Protein AF-A0A3D1HKN6-F1 (afdb_monomer_lite)

Foldseek 3Di:
DCPVVVVVVVVVVVVVVVVPPPDPQQQQKKKKAFAQPPPPDDPQAFLLCNCVRPVSLQMDMDRPSVVSVVLVVVVVPFAFDPAQGFRFGMKMFGDHPLDGDWIKTAHPAWIQTRLTTGGHDPVVVVVSNPDDRPDGDDDRDDPNPAKDWPKLVVVLVVLVVVLCVVPPDQFKKKKKKKFFAGQQFATPFIDIFIATPNDGDDPVSRVVSRVSRRPMTGIHHHSRGGRPDIWIWMWIDGNPDIDIDIDSDDD

pLDDT: mean 84.35, std 13.39, range [36.28, 97.06]

Radius of gyration: 23.71 Å; chains: 1; bounding box: 50×78×57 Å

Secondary structure (DSSP, 8-state):
--HHHHHHHHHHHHHHHHHTS-------EEEEEE--TT-TT-----SSSGGGS--S-SEEEE--HHHHHHHHHHHHTPPBPS-----EEEEEEEEETTEEEEEEEEESSEEEETTEEEE--HHHHHHHHTS---SPPP----------EEE-HHHHHHHHHHHHHHSTT---EEEEEEEEE-TTSBEEEEEEEEEETTEEPPHHHHHHHHHHHHHT-EEPP-TT--TT--EEEEEEEETTEEEEEE-SS--

Sequence (251 aa):
MMINKLILFLLFIFSCIRSFGIFNLKVDSIIVYSLKWDAIYCPPVSCADFFSYTNGENSCTIKDDKVIKDINSHLRNLERSRVKNISVKSKMYFYCADSVIYTACIGSDGILFNGIFYKRSDYLANLIANLDYTKKNVKYKRAHSYNTIERGEKMLFKKLKEIQNKIEGKKSILLKGSCHADNIGNTVKINFLAYVNNETISPKDIHKIEKIFIAYIKWNRNKERMITDLIPIYILMDKKVITINIYNHPT

Structure (mmCIF, N/CA/C/O backbone):
data_AF-A0A3D1HKN6-F1
#
_entry.id   AF-A0A3D1HKN6-F1
#
loop_
_atom_site.group_PDB
_atom_site.id
_atom_site.type_symbol
_atom_site.label_atom_id
_atom_site.label_alt_id
_atom_site.label_comp_id
_atom_site.label_asym_id
_atom_site.label_entity_id
_atom_site.label_seq_id
_atom_site.pdbx_PDB_ins_code
_atom_site.Cartn_x
_atom_site.Cartn_y
_atom_site.Cartn_z
_atom_site.occupancy
_atom_site.B_iso_or_equiv
_atom_site.auth_seq_id
_atom_site.auth_comp_id
_atom_site.auth_asym_id
_atom_site.auth_atom_id
_atom_site.pdbx_PDB_model_num
ATOM 1 N N . MET A 1 1 ? 6.871 -57.347 -15.600 1.00 57.66 1 MET A N 1
ATOM 2 C CA . MET A 1 1 ? 5.828 -56.357 -15.974 1.00 57.66 1 MET A CA 1
ATOM 3 C C . MET A 1 1 ? 5.767 -55.111 -15.056 1.00 57.66 1 MET A C 1
ATOM 5 O O . MET A 1 1 ? 4.770 -54.401 -15.088 1.00 57.66 1 MET A O 1
ATOM 9 N N . MET A 1 2 ? 6.809 -54.795 -14.263 1.00 56.91 2 MET A N 1
ATOM 10 C CA . MET A 1 2 ? 6.842 -53.602 -13.380 1.00 56.91 2 MET A CA 1
ATOM 11 C C . MET A 1 2 ? 7.577 -52.391 -13.983 1.00 56.91 2 MET A C 1
ATOM 13 O O . MET A 1 2 ? 7.272 -51.257 -13.627 1.00 56.91 2 MET A O 1
ATOM 17 N N . ILE A 1 3 ? 8.482 -52.613 -14.943 1.00 66.06 3 ILE A N 1
ATOM 18 C CA . ILE A 1 3 ? 9.308 -51.561 -15.564 1.00 66.06 3 ILE A CA 1
ATOM 19 C C . ILE A 1 3 ? 8.449 -50.521 -16.311 1.00 66.06 3 ILE A C 1
ATOM 21 O O . ILE A 1 3 ? 8.687 -49.323 -16.178 1.00 66.06 3 ILE A O 1
ATOM 25 N N . ASN A 1 4 ? 7.369 -50.943 -16.982 1.00 70.19 4 ASN A N 1
ATOM 26 C CA . ASN A 1 4 ? 6.481 -50.017 -17.700 1.00 70.19 4 ASN A CA 1
ATOM 27 C C . ASN A 1 4 ? 5.701 -49.066 -16.779 1.00 70.19 4 ASN A C 1
ATOM 29 O O . ASN A 1 4 ? 5.406 -47.947 -17.186 1.00 70.19 4 ASN A O 1
ATOM 33 N N . LYS A 1 5 ? 5.390 -49.464 -15.536 1.00 75.50 5 LYS A N 1
ATOM 34 C CA . LYS A 1 5 ? 4.668 -48.593 -14.590 1.00 75.50 5 LYS A CA 1
ATOM 35 C C . LYS A 1 5 ? 5.579 -47.520 -13.990 1.00 75.50 5 LYS A C 1
ATOM 37 O O . LYS A 1 5 ? 5.133 -46.394 -13.792 1.00 75.50 5 LYS A O 1
ATOM 42 N N . LEU A 1 6 ? 6.852 -47.847 -13.759 1.00 80.12 6 LEU A N 1
ATOM 43 C CA . LEU A 1 6 ? 7.844 -46.905 -13.233 1.00 80.12 6 LEU A CA 1
ATOM 44 C C . LEU A 1 6 ? 8.173 -45.802 -14.251 1.00 80.12 6 LEU A C 1
ATOM 46 O O . LEU A 1 6 ? 8.234 -44.629 -13.890 1.00 80.12 6 LEU A O 1
ATOM 50 N N . ILE A 1 7 ? 8.319 -46.168 -15.529 1.00 84.31 7 ILE A N 1
ATOM 51 C CA . ILE A 1 7 ? 8.574 -45.211 -16.616 1.00 84.31 7 ILE A CA 1
ATOM 52 C C . ILE A 1 7 ? 7.376 -44.271 -16.800 1.00 84.31 7 ILE A C 1
ATOM 54 O O . ILE A 1 7 ? 7.563 -43.060 -16.909 1.00 84.31 7 ILE A O 1
ATOM 58 N N . LEU A 1 8 ? 6.144 -44.796 -16.757 1.00 79.25 8 LEU A N 1
ATOM 59 C CA . LEU A 1 8 ? 4.936 -43.970 -16.851 1.00 79.25 8 LEU A CA 1
ATOM 60 C C . LEU A 1 8 ? 4.825 -42.978 -15.680 1.00 79.25 8 LEU A C 1
ATOM 62 O O . LEU A 1 8 ? 4.475 -41.819 -15.883 1.00 79.25 8 LEU A O 1
ATOM 66 N N . PHE A 1 9 ? 5.163 -43.417 -14.463 1.00 80.25 9 PHE A N 1
ATOM 67 C CA . PHE A 1 9 ? 5.141 -42.579 -13.263 1.00 80.25 9 PHE A CA 1
ATOM 68 C C . PHE A 1 9 ? 6.208 -41.473 -13.308 1.00 80.25 9 PHE A C 1
ATOM 70 O O . PHE A 1 9 ? 5.916 -40.320 -12.993 1.00 80.25 9 PHE A O 1
ATOM 77 N N . LEU A 1 10 ? 7.420 -41.787 -13.781 1.00 79.75 10 LEU A N 1
ATOM 78 C CA . LEU A 1 10 ? 8.484 -40.800 -13.992 1.00 79.75 10 LEU A CA 1
ATOM 79 C C . LEU A 1 10 ? 8.109 -39.767 -15.063 1.00 79.75 10 LEU A C 1
ATOM 81 O O . LEU A 1 10 ? 8.325 -38.575 -14.854 1.00 79.75 10 LEU A O 1
ATOM 85 N N . LEU A 1 11 ? 7.493 -40.188 -16.172 1.00 79.00 11 LEU A N 1
ATOM 86 C CA . LEU A 1 11 ? 6.998 -39.268 -17.202 1.00 79.00 11 LEU A CA 1
ATOM 87 C C . LEU A 1 11 ? 5.889 -38.351 -16.667 1.00 79.00 11 LEU A C 1
ATOM 89 O O . LEU A 1 11 ? 5.878 -37.159 -16.978 1.00 79.00 11 LEU A O 1
ATOM 93 N N . PHE A 1 12 ? 5.007 -38.870 -15.808 1.00 75.81 12 PHE A N 1
ATOM 94 C CA . PHE A 1 12 ? 3.963 -38.072 -15.166 1.00 75.81 12 PHE A CA 1
ATOM 95 C C . PHE A 1 12 ? 4.564 -37.023 -14.217 1.00 75.81 12 PHE A C 1
ATOM 97 O O . PHE A 1 12 ? 4.210 -35.847 -14.296 1.00 75.81 12 PHE A O 1
ATOM 104 N N . ILE A 1 13 ? 5.561 -37.396 -13.406 1.00 74.50 13 ILE A N 1
ATOM 105 C CA . ILE A 1 13 ? 6.293 -36.457 -12.540 1.00 74.50 13 ILE A CA 1
ATOM 106 C C . ILE A 1 13 ? 7.012 -35.383 -13.370 1.00 74.50 13 ILE A C 1
ATOM 108 O O . ILE A 1 13 ? 6.889 -34.200 -13.062 1.00 74.50 13 ILE A O 1
ATOM 112 N N . PHE A 1 14 ? 7.697 -35.749 -14.459 1.00 65.62 14 PHE A N 1
ATOM 113 C CA . PHE A 1 14 ? 8.363 -34.774 -15.332 1.00 65.62 14 PHE A CA 1
ATOM 114 C C . PHE A 1 14 ? 7.378 -33.838 -16.053 1.00 65.62 14 PHE A C 1
ATOM 116 O O . PHE A 1 14 ? 7.691 -32.659 -16.237 1.00 65.62 14 PHE A O 1
ATOM 123 N N . SER A 1 15 ? 6.178 -34.312 -16.408 1.00 62.53 15 SER A N 1
ATOM 124 C CA . SER A 1 15 ? 5.120 -33.441 -16.941 1.00 62.53 15 SER A CA 1
ATOM 125 C C . SER A 1 15 ? 4.588 -32.463 -15.888 1.00 62.53 15 SER A C 1
ATOM 127 O O . SER A 1 15 ? 4.434 -31.282 -16.188 1.00 62.53 15 SER A O 1
ATOM 129 N N . CYS A 1 16 ? 4.425 -32.898 -14.633 1.00 58.91 16 CYS A N 1
ATOM 130 C CA . CYS A 1 16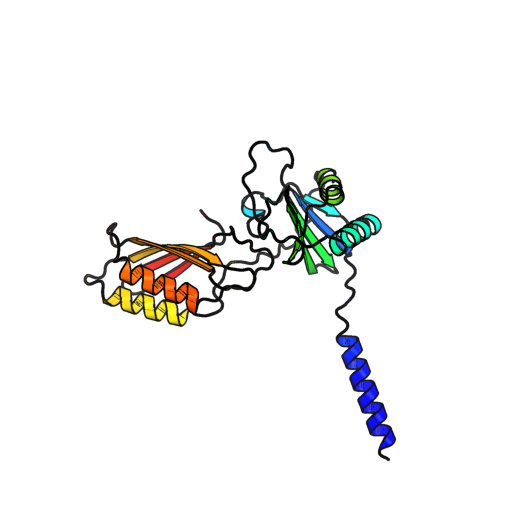 ? 4.007 -32.030 -13.531 1.00 58.91 16 CYS A CA 1
ATOM 131 C C . CYS A 1 16 ? 5.084 -31.000 -13.150 1.00 58.91 16 CYS A C 1
ATOM 133 O O . CYS A 1 16 ? 4.752 -29.865 -12.813 1.00 58.91 16 CYS A O 1
ATOM 135 N N . ILE A 1 17 ? 6.371 -31.355 -13.248 1.00 56.03 17 ILE A N 1
ATOM 136 C CA . ILE A 1 17 ? 7.484 -30.428 -12.983 1.00 56.03 17 ILE A CA 1
ATOM 137 C C . ILE A 1 17 ? 7.575 -29.353 -14.078 1.00 56.03 17 ILE A C 1
ATOM 139 O O . ILE A 1 17 ? 7.839 -28.193 -13.761 1.00 56.03 17 ILE A O 1
ATOM 143 N N . ARG A 1 18 ? 7.285 -29.678 -15.350 1.00 48.50 18 ARG A N 1
ATOM 144 C CA . ARG A 1 18 ? 7.195 -28.661 -16.418 1.00 48.50 18 ARG A CA 1
ATOM 145 C C . ARG A 1 18 ? 6.041 -27.678 -16.212 1.00 48.50 18 ARG A C 1
ATOM 147 O O . ARG A 1 18 ? 6.192 -26.513 -16.565 1.00 48.50 18 ARG A O 1
ATOM 154 N N . SER A 1 19 ? 4.950 -28.104 -15.581 1.00 47.69 19 SER A N 1
ATOM 155 C CA . SER A 1 19 ? 3.823 -27.229 -15.221 1.00 47.69 19 SER A CA 1
ATOM 156 C C . SER A 1 19 ?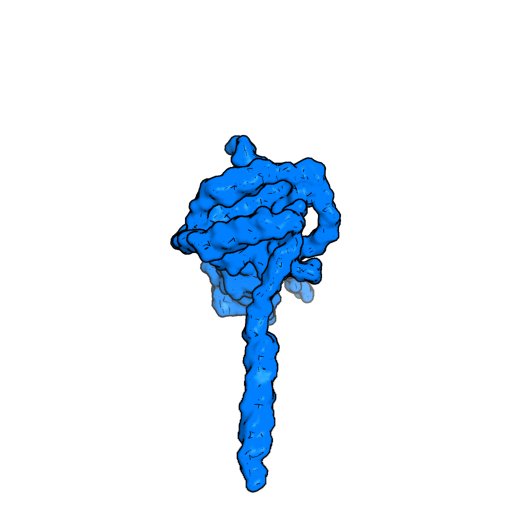 4.121 -26.296 -14.038 1.00 47.69 19 SER A C 1
ATOM 158 O O . SER A 1 19 ? 3.431 -25.295 -13.863 1.00 47.69 19 SER A O 1
ATOM 160 N N . PHE A 1 20 ? 5.150 -26.600 -13.237 1.00 42.72 20 PHE A N 1
ATOM 161 C CA . PHE A 1 20 ? 5.597 -25.795 -12.091 1.00 42.72 20 PHE A CA 1
ATOM 162 C C . PHE A 1 20 ? 6.848 -24.957 -12.369 1.00 42.72 20 PHE A C 1
ATOM 164 O O . PHE A 1 20 ? 7.387 -24.319 -11.460 1.00 42.72 20 PHE A O 1
ATOM 171 N N . GLY A 1 21 ? 7.290 -24.887 -13.627 1.00 42.94 21 GLY A N 1
ATOM 172 C CA . GLY A 1 21 ? 8.133 -23.785 -14.056 1.00 42.94 21 GLY A CA 1
ATOM 173 C C . GLY A 1 21 ? 7.311 -22.512 -13.926 1.00 42.94 21 GLY A C 1
ATOM 174 O O . GLY A 1 21 ? 6.471 -22.249 -14.780 1.00 42.94 21 GLY A O 1
ATOM 175 N N . ILE A 1 22 ? 7.519 -21.754 -12.843 1.00 42.44 22 ILE A N 1
ATOM 176 C CA . ILE A 1 22 ? 7.094 -20.356 -12.733 1.00 42.44 22 ILE A CA 1
ATOM 177 C C . ILE A 1 22 ? 7.469 -19.728 -14.064 1.00 42.44 22 ILE A C 1
ATOM 179 O O . ILE A 1 22 ? 8.652 -19.589 -14.376 1.00 42.44 22 ILE A O 1
ATOM 183 N N . PHE A 1 23 ? 6.446 -19.493 -14.880 1.00 42.72 23 PHE A N 1
ATOM 184 C CA . PHE A 1 23 ? 6.587 -19.042 -16.243 1.00 42.72 23 PHE A CA 1
ATOM 185 C C . PHE A 1 23 ? 7.615 -17.907 -16.263 1.00 42.72 23 PHE A C 1
ATOM 187 O O . PHE A 1 23 ? 7.494 -16.936 -15.508 1.00 42.72 23 PHE A O 1
ATOM 194 N N . ASN A 1 24 ? 8.610 -18.008 -17.146 1.00 55.09 24 ASN A N 1
ATOM 195 C CA . ASN A 1 24 ? 9.310 -16.839 -17.667 1.00 55.09 24 ASN A CA 1
ATOM 196 C C . ASN A 1 24 ? 8.272 -16.006 -18.435 1.00 55.09 24 ASN A C 1
ATOM 198 O O . ASN A 1 24 ? 8.275 -15.984 -19.664 1.00 55.09 24 ASN A O 1
ATOM 202 N N . LEU A 1 25 ? 7.313 -15.405 -17.723 1.00 70.12 25 LEU A N 1
ATOM 203 C CA . LEU A 1 25 ? 6.296 -14.564 -18.322 1.00 70.12 25 LEU A CA 1
ATOM 204 C C . LEU A 1 25 ? 7.040 -13.371 -18.910 1.00 70.12 25 LEU A C 1
ATOM 206 O O . LEU A 1 25 ? 7.599 -12.542 -18.185 1.00 70.12 25 LEU A O 1
ATOM 210 N N . LYS A 1 26 ? 7.120 -13.346 -20.240 1.00 87.00 26 LYS A N 1
ATOM 211 C CA . LYS A 1 26 ? 7.735 -12.253 -20.978 1.00 87.00 26 LYS A CA 1
ATOM 212 C C . LYS A 1 26 ? 6.837 -11.037 -20.789 1.00 87.00 26 LYS A C 1
ATOM 214 O O . LYS A 1 26 ? 5.697 -11.042 -21.243 1.00 87.00 26 LYS A O 1
ATOM 219 N N . VAL A 1 27 ? 7.359 -10.019 -20.109 1.00 92.00 27 VAL A N 1
ATOM 220 C CA . VAL A 1 27 ? 6.697 -8.716 -20.021 1.00 92.00 27 VAL A CA 1
ATOM 221 C C . VAL A 1 27 ? 6.533 -8.183 -21.442 1.00 92.00 27 VAL A C 1
ATOM 223 O O . VAL A 1 27 ? 7.524 -8.082 -22.165 1.00 92.00 27 VAL A O 1
ATOM 226 N N . ASP A 1 28 ? 5.300 -7.883 -21.834 1.00 93.06 28 ASP A N 1
ATOM 227 C CA . ASP A 1 28 ? 4.968 -7.340 -23.158 1.00 93.06 28 ASP A CA 1
ATOM 228 C C . ASP A 1 28 ? 4.777 -5.821 -23.135 1.00 93.06 28 ASP A C 1
ATOM 230 O O . ASP A 1 28 ? 4.898 -5.149 -24.158 1.00 93.06 28 ASP A O 1
ATOM 234 N N . SER A 1 29 ? 4.493 -5.269 -21.958 1.00 93.19 29 SER A N 1
ATOM 235 C CA . SER A 1 29 ? 4.253 -3.851 -21.785 1.00 93.19 29 SER A CA 1
ATOM 236 C C . SER A 1 29 ? 4.485 -3.406 -20.348 1.00 93.19 29 SER A C 1
ATOM 238 O O . SER A 1 29 ? 4.318 -4.159 -19.384 1.00 93.19 29 SER A O 1
ATOM 240 N N . ILE A 1 30 ? 4.893 -2.149 -20.205 1.00 93.75 30 ILE A N 1
ATOM 241 C CA . ILE A 1 30 ? 5.036 -1.484 -18.912 1.00 93.75 30 ILE A CA 1
ATOM 242 C C . ILE A 1 30 ? 4.200 -0.217 -18.942 1.00 93.75 30 ILE A C 1
ATOM 244 O O . ILE A 1 30 ? 4.367 0.621 -19.826 1.00 93.75 30 ILE A O 1
ATOM 248 N N . ILE A 1 31 ? 3.337 -0.051 -17.949 1.00 92.25 31 ILE A N 1
ATOM 249 C CA . ILE A 1 31 ? 2.622 1.204 -17.733 1.00 92.25 31 ILE A CA 1
ATOM 250 C C . ILE A 1 31 ? 3.329 1.965 -16.635 1.00 92.25 31 ILE A C 1
ATOM 252 O O . ILE A 1 31 ? 3.483 1.442 -15.531 1.00 92.25 31 ILE A O 1
ATOM 256 N N . VAL A 1 32 ? 3.715 3.199 -16.928 1.00 92.75 32 VAL A N 1
ATOM 257 C CA . VAL A 1 32 ? 4.362 4.091 -15.970 1.00 92.75 32 VAL A CA 1
ATOM 258 C C . VAL A 1 32 ? 3.415 5.235 -15.655 1.00 92.75 32 VAL A C 1
ATOM 260 O O . VAL A 1 32 ? 2.908 5.893 -16.558 1.00 92.75 32 VAL A O 1
ATOM 263 N N . TYR A 1 33 ? 3.192 5.475 -14.370 1.00 91.06 33 TYR A N 1
ATOM 264 C CA . TYR A 1 33 ? 2.543 6.667 -13.843 1.00 91.06 33 TYR A CA 1
ATOM 265 C C . TYR A 1 33 ? 3.587 7.498 -13.115 1.00 91.06 33 TYR A C 1
ATOM 267 O O . TYR A 1 33 ? 4.389 6.940 -12.367 1.00 91.06 33 TYR A O 1
ATOM 275 N N . SER A 1 34 ? 3.573 8.814 -13.301 1.00 89.81 34 SER A N 1
ATOM 276 C CA . SER A 1 34 ? 4.603 9.682 -12.739 1.00 89.81 34 SER A CA 1
ATOM 277 C C . SER A 1 34 ? 4.020 10.926 -12.079 1.00 89.81 34 SER A C 1
ATOM 279 O O . SER A 1 34 ? 3.097 11.562 -12.583 1.00 89.81 34 SER A O 1
ATOM 281 N N . LEU A 1 35 ? 4.577 11.281 -10.931 1.00 88.25 35 LEU A N 1
ATOM 282 C CA . LEU A 1 35 ? 4.485 12.605 -10.342 1.00 88.25 35 LEU A CA 1
ATOM 283 C C . LEU A 1 35 ? 5.582 13.481 -10.953 1.00 88.25 35 LEU A C 1
ATOM 285 O O . LEU A 1 35 ? 6.582 12.989 -11.477 1.00 88.25 35 LEU A O 1
ATOM 289 N N . LYS A 1 36 ? 5.407 14.798 -10.878 1.00 81.19 36 LYS A N 1
ATOM 290 C CA . LYS A 1 36 ? 6.460 15.736 -11.272 1.00 81.19 36 LYS A CA 1
ATOM 291 C C . LYS A 1 36 ? 7.676 15.548 -10.358 1.00 81.19 36 LYS A C 1
ATOM 293 O O . LYS A 1 36 ? 7.560 15.670 -9.137 1.00 81.19 36 LYS A O 1
ATOM 298 N N . TRP A 1 37 ? 8.821 15.212 -10.948 1.00 77.88 37 TRP A N 1
ATOM 299 C CA . TRP A 1 37 ? 10.074 14.961 -10.227 1.00 77.88 37 TRP A CA 1
ATOM 300 C C . TRP A 1 37 ? 10.702 16.249 -9.675 1.00 77.88 37 TRP A C 1
ATOM 302 O O . TRP A 1 37 ? 11.386 16.210 -8.658 1.00 77.88 37 TRP A O 1
ATOM 312 N N . ASP A 1 38 ? 10.413 17.378 -10.317 1.00 70.25 38 ASP A N 1
ATOM 313 C CA . ASP A 1 38 ? 10.907 18.733 -10.057 1.00 70.25 38 ASP A CA 1
ATOM 314 C C . ASP A 1 38 ? 9.997 19.566 -9.134 1.00 70.25 38 ASP A C 1
ATOM 316 O O . ASP A 1 38 ? 10.269 20.735 -8.864 1.00 70.25 38 ASP A O 1
ATOM 320 N N . ALA A 1 39 ? 8.906 18.989 -8.622 1.00 66.25 39 ALA A N 1
ATOM 321 C CA . ALA A 1 39 ? 7.990 19.712 -7.750 1.00 66.25 39 ALA A CA 1
ATOM 322 C C . ALA A 1 39 ? 8.639 20.002 -6.382 1.00 66.25 39 ALA A C 1
ATOM 324 O O . ALA A 1 39 ? 8.781 19.104 -5.550 1.00 66.25 39 ALA A O 1
ATOM 325 N N . ILE A 1 40 ? 8.965 21.280 -6.148 1.00 60.00 40 ILE A N 1
ATOM 326 C CA . ILE A 1 40 ? 9.598 21.828 -4.929 1.00 60.00 40 ILE A CA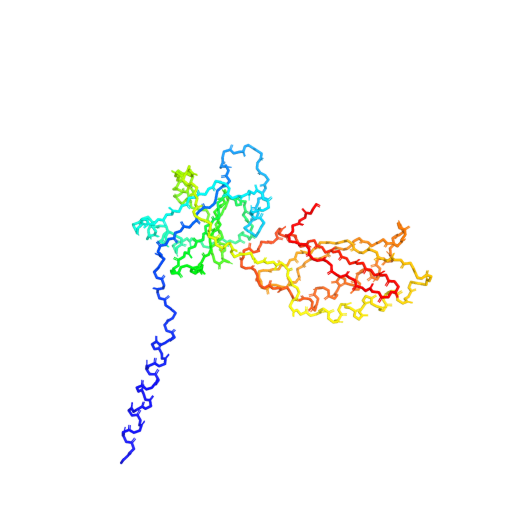 1
ATOM 327 C C . ILE A 1 40 ? 8.851 21.411 -3.644 1.00 60.00 40 ILE A C 1
ATOM 329 O O . ILE A 1 40 ? 9.471 21.207 -2.605 1.00 60.00 40 ILE A O 1
ATOM 333 N N . TYR A 1 41 ? 7.532 21.208 -3.725 1.00 61.41 41 TYR A N 1
ATOM 334 C CA . TYR A 1 41 ? 6.681 20.794 -2.606 1.00 61.41 41 TYR A CA 1
ATOM 335 C C . TYR A 1 41 ? 5.870 19.550 -2.961 1.00 61.41 41 TYR A C 1
ATOM 337 O O . TYR A 1 41 ? 4.660 19.608 -3.169 1.00 61.41 41 TYR A O 1
ATOM 345 N N . CYS A 1 42 ? 6.539 18.406 -3.057 1.00 65.88 42 CYS A N 1
ATOM 346 C CA . CYS A 1 42 ? 5.853 17.129 -3.189 1.00 65.88 42 CYS A CA 1
ATOM 347 C C . CYS A 1 42 ? 5.964 16.374 -1.855 1.00 65.88 42 CYS A C 1
ATOM 349 O O . CYS A 1 42 ? 7.085 16.013 -1.480 1.00 65.88 42 CYS A O 1
ATOM 351 N N . PRO A 1 43 ? 4.849 16.158 -1.124 1.00 74.06 43 PRO A N 1
ATOM 352 C CA . PRO A 1 43 ? 4.885 15.384 0.112 1.00 74.06 43 PRO A CA 1
ATOM 353 C C . PRO A 1 43 ? 5.432 13.975 -0.169 1.00 74.06 43 PRO A C 1
ATOM 355 O O . PRO A 1 43 ? 5.345 13.501 -1.304 1.00 74.06 43 PRO A O 1
ATOM 358 N N . PRO A 1 44 ? 6.015 13.290 0.828 1.00 83.06 44 PRO A N 1
ATOM 359 C CA . PRO A 1 44 ? 6.423 11.905 0.652 1.00 83.06 44 PRO A CA 1
ATOM 360 C C . PRO A 1 44 ? 5.190 11.049 0.348 1.00 83.06 44 PRO A C 1
ATOM 362 O O . PRO A 1 44 ? 4.275 10.955 1.162 1.00 83.06 44 PRO A O 1
ATOM 365 N N . VAL A 1 45 ? 5.171 10.447 -0.840 1.00 88.81 45 VAL A N 1
ATOM 366 C CA . VAL A 1 45 ? 4.092 9.572 -1.308 1.00 88.81 45 VAL A CA 1
ATOM 367 C C . VAL A 1 45 ? 4.572 8.128 -1.230 1.00 88.81 45 VAL A C 1
ATOM 369 O O . VAL A 1 45 ? 5.669 7.819 -1.691 1.00 88.81 45 VAL A O 1
ATOM 372 N N . SER A 1 46 ? 3.769 7.232 -0.663 1.00 91.12 46 SER A N 1
ATOM 373 C CA . SER A 1 46 ? 4.089 5.805 -0.644 1.00 91.12 46 SER A CA 1
ATOM 374 C C . SER A 1 46 ? 3.640 5.100 -1.923 1.00 91.12 46 SER A C 1
ATOM 376 O O . SER A 1 46 ? 2.897 5.635 -2.746 1.00 91.12 46 SER A O 1
ATOM 378 N N . CYS A 1 47 ? 4.078 3.855 -2.110 1.00 91.69 47 CYS A N 1
ATOM 379 C CA . CYS A 1 47 ? 3.679 3.078 -3.283 1.00 91.69 47 CYS A CA 1
ATOM 380 C C . CYS A 1 47 ? 2.199 2.673 -3.224 1.00 91.69 47 CYS A C 1
ATOM 382 O O . CYS A 1 47 ? 1.523 2.689 -4.258 1.00 91.69 47 CYS A O 1
ATOM 384 N N . ALA A 1 48 ? 1.686 2.345 -2.033 1.00 89.94 48 ALA A N 1
ATOM 385 C CA . ALA A 1 48 ? 0.286 1.985 -1.832 1.00 89.94 48 ALA A CA 1
ATOM 386 C C . ALA A 1 48 ? -0.650 3.184 -2.061 1.00 89.94 48 ALA A C 1
ATOM 388 O O . ALA A 1 48 ? -1.642 3.043 -2.775 1.00 89.94 48 ALA A O 1
ATOM 389 N N . ASP A 1 49 ? -0.286 4.366 -1.554 1.00 87.25 49 ASP A N 1
ATOM 390 C CA . ASP A 1 49 ? -1.105 5.583 -1.648 1.00 87.25 49 ASP A CA 1
ATOM 391 C C . ASP A 1 49 ? -0.819 6.433 -2.891 1.00 87.25 49 ASP A C 1
ATOM 393 O O . ASP A 1 49 ? -1.369 7.520 -3.040 1.00 87.25 49 ASP A O 1
ATOM 397 N N . PHE A 1 50 ? 0.008 5.952 -3.823 1.00 88.50 50 PHE A N 1
ATOM 398 C CA . PHE A 1 50 ? 0.445 6.722 -4.989 1.00 88.50 50 PHE A CA 1
ATOM 399 C C . PHE A 1 50 ? -0.702 7.420 -5.740 1.00 88.50 50 PHE A C 1
ATOM 401 O O . PHE A 1 50 ? -0.603 8.595 -6.086 1.00 88.50 50 PHE A O 1
ATOM 408 N N . PHE A 1 51 ? -1.818 6.721 -5.959 1.00 85.56 51 PHE A N 1
ATOM 409 C CA . PHE A 1 51 ? -2.960 7.259 -6.707 1.00 85.56 51 PHE A CA 1
ATOM 410 C C . PHE A 1 51 ? -3.869 8.197 -5.913 1.00 85.56 51 PHE A C 1
ATOM 412 O O . PHE A 1 51 ? -4.714 8.852 -6.514 1.00 85.56 51 PHE A O 1
ATOM 419 N N . SER A 1 52 ? -3.675 8.328 -4.605 1.00 82.19 52 SER A N 1
ATOM 420 C CA . SER A 1 52 ? -4.320 9.379 -3.813 1.00 82.19 52 SER A CA 1
ATOM 421 C C . SER A 1 52 ? -3.790 10.765 -4.185 1.00 82.19 52 SER A C 1
ATOM 423 O O . SER A 1 52 ? -4.475 11.762 -3.991 1.00 82.19 52 SER A O 1
ATOM 425 N N . TYR A 1 53 ? -2.570 10.824 -4.734 1.00 79.25 53 TYR A N 1
ATOM 426 C CA . TYR A 1 53 ? -1.855 12.059 -5.069 1.00 79.25 53 TYR A CA 1
ATOM 427 C C . TYR A 1 53 ? -1.800 12.348 -6.572 1.00 79.25 53 TYR A C 1
ATOM 429 O O . TYR A 1 53 ? -1.287 13.385 -6.990 1.00 79.25 53 TYR A O 1
ATOM 437 N N . THR A 1 54 ? -2.307 11.442 -7.407 1.00 76.00 54 THR A N 1
ATOM 438 C CA . THR A 1 54 ? -2.402 11.658 -8.850 1.00 76.00 54 THR A CA 1
ATOM 439 C C . THR A 1 54 ? -3.632 10.979 -9.422 1.00 76.00 54 THR A C 1
ATOM 441 O O . THR A 1 54 ? -3.860 9.787 -9.226 1.00 76.00 54 THR A O 1
ATOM 444 N N . ASN A 1 55 ? -4.370 11.711 -10.255 1.00 69.19 55 ASN A N 1
ATOM 445 C CA . ASN A 1 55 ? -5.483 11.158 -11.028 1.00 69.19 55 ASN A CA 1
ATOM 446 C C . ASN A 1 55 ? -5.010 10.135 -12.091 1.00 69.19 55 ASN A C 1
ATOM 448 O O . ASN A 1 55 ? -5.818 9.463 -12.742 1.00 69.19 55 ASN A O 1
ATOM 452 N N . GLY A 1 56 ? -3.691 9.956 -12.241 1.00 69.00 56 GLY A N 1
ATOM 453 C CA . GLY A 1 56 ? -3.067 9.078 -13.229 1.00 69.00 56 GLY A CA 1
ATOM 454 C C . GLY A 1 56 ? -2.972 9.716 -14.614 1.00 69.00 56 GLY A C 1
ATOM 455 O O . GLY A 1 56 ? -2.863 8.998 -15.603 1.00 69.00 56 GLY A O 1
ATOM 456 N N . GLU A 1 57 ? -3.042 11.046 -14.685 1.00 70.81 57 GLU A N 1
ATOM 457 C CA . GLU A 1 57 ? -3.010 11.812 -15.936 1.00 70.81 57 GLU A CA 1
ATOM 458 C C . GLU A 1 57 ? -1.626 11.792 -16.590 1.00 70.81 57 GLU A C 1
ATOM 460 O O . GLU A 1 57 ? -1.524 11.625 -17.802 1.00 70.81 57 GLU A O 1
ATOM 465 N N . ASN A 1 58 ? -0.568 11.859 -15.781 1.00 84.81 58 ASN A N 1
ATOM 466 C CA . ASN A 1 58 ? 0.813 11.725 -16.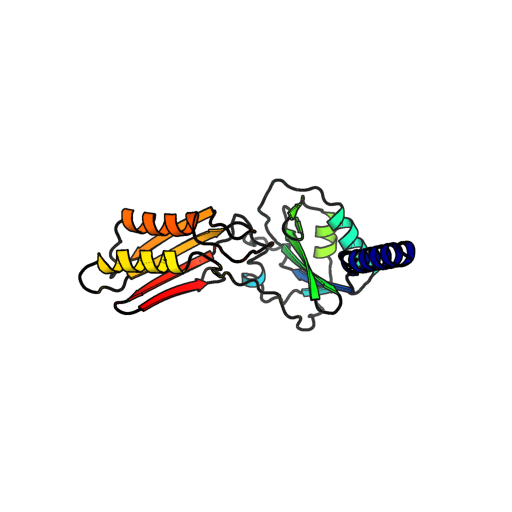235 1.00 84.81 58 ASN A CA 1
ATOM 467 C C . ASN A 1 58 ? 1.176 10.245 -16.305 1.00 84.81 58 ASN A C 1
ATOM 469 O O . ASN A 1 58 ? 1.642 9.649 -15.327 1.00 84.81 58 ASN A O 1
ATOM 473 N N . SER A 1 59 ? 0.900 9.630 -17.449 1.00 88.38 59 SER A N 1
ATOM 474 C CA . SER A 1 59 ? 1.187 8.219 -17.653 1.00 88.38 59 SER A CA 1
ATOM 475 C C . SER A 1 59 ? 1.598 7.923 -19.087 1.00 88.38 59 SER A C 1
ATOM 477 O O . SER A 1 59 ? 1.181 8.621 -20.003 1.00 88.38 59 SER A O 1
ATOM 479 N N . CYS A 1 60 ? 2.419 6.894 -19.272 1.00 90.81 60 CYS A N 1
ATOM 480 C CA . CYS A 1 60 ? 2.822 6.399 -20.585 1.00 90.81 60 CYS A CA 1
ATOM 481 C C . CYS A 1 60 ? 2.832 4.865 -20.599 1.00 90.81 60 CYS A C 1
ATOM 483 O O . CYS A 1 60 ? 2.824 4.222 -19.542 1.00 90.81 60 CYS A O 1
ATOM 485 N N . THR A 1 61 ? 2.802 4.279 -21.796 1.00 92.06 61 THR A N 1
ATOM 486 C CA . THR A 1 61 ? 2.925 2.832 -22.006 1.00 92.06 61 THR A CA 1
ATOM 487 C C . THR A 1 61 ? 4.173 2.573 -22.830 1.00 92.06 61 THR A C 1
ATOM 489 O O . THR A 1 61 ? 4.312 3.079 -23.942 1.00 92.06 61 THR A O 1
ATOM 492 N N . ILE A 1 62 ? 5.055 1.738 -22.301 1.00 92.56 62 ILE A N 1
ATOM 493 C CA . ILE A 1 62 ? 6.245 1.244 -22.981 1.00 92.56 62 ILE A CA 1
ATOM 494 C C . ILE A 1 62 ? 5.895 -0.121 -23.575 1.00 92.56 62 ILE A C 1
ATOM 496 O O . ILE A 1 62 ? 5.539 -1.036 -22.835 1.00 92.56 62 ILE A O 1
ATOM 500 N N . LYS A 1 63 ? 6.000 -0.250 -24.901 1.00 93.06 63 LYS A N 1
ATOM 501 C CA . LYS A 1 63 ? 5.870 -1.520 -25.649 1.00 93.06 63 LYS A CA 1
ATOM 502 C C . LYS A 1 63 ? 7.149 -1.906 -26.398 1.00 93.06 63 LYS A C 1
ATOM 504 O O . LYS A 1 63 ? 7.181 -2.914 -27.091 1.00 93.06 63 LYS A O 1
ATOM 509 N N . ASP A 1 64 ? 8.188 -1.078 -26.303 1.00 93.81 64 ASP A N 1
ATOM 510 C CA . ASP A 1 64 ? 9.479 -1.354 -26.924 1.00 93.81 64 ASP A CA 1
ATOM 511 C C . ASP A 1 64 ? 10.192 -2.477 -26.154 1.00 93.81 64 ASP A C 1
ATOM 513 O O . ASP A 1 64 ? 10.579 -2.311 -24.994 1.00 93.81 64 ASP A O 1
ATOM 517 N N . ASP A 1 65 ? 10.373 -3.620 -26.816 1.00 94.44 65 ASP A N 1
ATOM 518 C CA . ASP A 1 65 ? 10.999 -4.823 -26.259 1.00 94.44 65 ASP A CA 1
ATOM 519 C C . ASP A 1 65 ? 12.420 -4.570 -25.722 1.00 94.44 65 ASP A C 1
ATOM 521 O O . ASP A 1 65 ? 12.831 -5.205 -24.746 1.00 94.44 65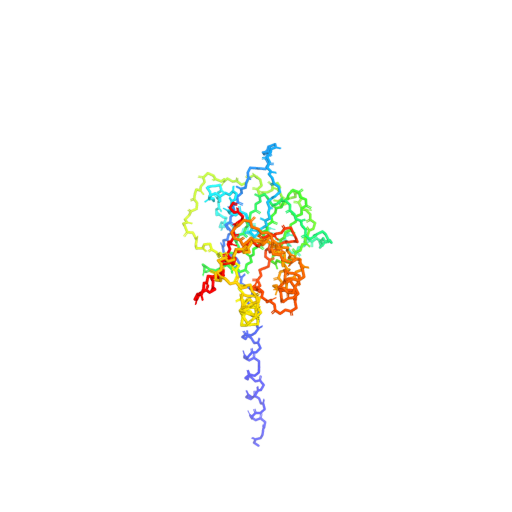 ASP A O 1
ATOM 525 N N . LYS A 1 66 ? 13.191 -3.666 -26.341 1.00 94.44 66 LYS A N 1
ATOM 526 C CA . LYS A 1 66 ? 14.552 -3.328 -25.904 1.00 94.44 66 LYS A CA 1
ATOM 527 C C . LYS A 1 66 ? 14.499 -2.528 -24.608 1.00 94.44 66 LYS A C 1
ATOM 529 O O . LYS A 1 66 ? 15.208 -2.878 -23.667 1.00 94.44 66 LYS A O 1
ATOM 534 N N . VAL A 1 67 ? 13.626 -1.522 -24.532 1.00 94.12 67 VAL A N 1
ATOM 535 C CA . VAL A 1 67 ? 13.430 -0.711 -23.316 1.00 94.12 67 VAL A CA 1
ATOM 536 C C . VAL A 1 67 ? 12.899 -1.572 -22.166 1.00 94.12 67 VAL A C 1
ATOM 538 O O . VAL A 1 67 ? 13.403 -1.495 -21.048 1.00 94.12 67 VAL A O 1
ATOM 541 N N . ILE A 1 68 ? 11.932 -2.456 -22.432 1.00 95.06 68 ILE A N 1
ATOM 542 C CA . ILE A 1 68 ? 11.379 -3.376 -21.427 1.00 95.06 68 ILE A CA 1
ATOM 543 C C . ILE A 1 68 ? 12.461 -4.313 -20.878 1.00 95.06 68 ILE A C 1
ATOM 545 O O . ILE A 1 68 ? 12.559 -4.504 -19.662 1.00 95.06 68 ILE A O 1
ATOM 549 N N . LYS A 1 69 ? 13.274 -4.917 -21.754 1.00 93.62 69 LYS A N 1
ATOM 550 C CA . LYS A 1 69 ? 14.388 -5.785 -21.344 1.00 93.62 69 LYS A CA 1
ATOM 551 C C . LYS A 1 69 ? 15.418 -5.024 -20.516 1.00 93.62 69 LYS A C 1
ATOM 553 O O . LYS A 1 69 ? 15.867 -5.553 -19.501 1.00 93.62 69 LYS A O 1
ATOM 558 N N . ASP A 1 70 ? 15.757 -3.806 -20.920 1.00 94.12 70 ASP A N 1
ATOM 559 C CA . ASP A 1 70 ? 16.730 -2.978 -20.217 1.00 94.12 70 ASP A CA 1
ATOM 560 C C . ASP A 1 70 ? 16.264 -2.601 -18.800 1.00 94.12 70 ASP A C 1
ATOM 562 O O . ASP A 1 70 ? 16.978 -2.853 -17.826 1.00 94.12 70 ASP A O 1
ATOM 566 N N . ILE A 1 71 ? 15.022 -2.120 -18.658 1.00 95.38 71 ILE A N 1
ATOM 567 C CA . ILE A 1 71 ? 14.405 -1.827 -17.354 1.00 95.38 71 ILE A CA 1
ATOM 568 C C . ILE A 1 71 ? 14.389 -3.079 -16.468 1.00 95.38 71 ILE A C 1
ATOM 570 O O . ILE A 1 71 ? 14.797 -3.031 -15.307 1.00 95.38 71 ILE A O 1
ATOM 574 N N . ASN A 1 72 ? 13.934 -4.215 -17.005 1.00 92.94 72 ASN A N 1
ATOM 575 C CA . ASN A 1 72 ? 13.864 -5.470 -16.256 1.00 92.94 72 ASN A CA 1
ATOM 576 C C . ASN A 1 72 ? 15.243 -5.958 -15.797 1.00 92.94 72 ASN A C 1
ATOM 578 O O . ASN A 1 72 ? 15.370 -6.449 -14.675 1.00 92.94 72 ASN A O 1
ATOM 582 N N . SER A 1 73 ? 16.262 -5.840 -16.652 1.00 92.19 73 SER A N 1
ATOM 583 C CA . SER A 1 73 ? 17.641 -6.202 -16.318 1.00 92.19 73 SER A CA 1
ATOM 584 C C . SER A 1 73 ? 18.151 -5.356 -15.153 1.00 92.19 73 SER A C 1
ATOM 586 O O . SER A 1 73 ? 18.591 -5.896 -14.137 1.00 92.19 73 SER A O 1
ATOM 588 N N . HIS A 1 74 ? 17.995 -4.033 -15.242 1.00 94.88 74 HIS A N 1
ATOM 589 C CA . HIS A 1 74 ? 18.421 -3.117 -14.189 1.00 94.88 74 HIS A CA 1
ATOM 590 C C . HIS A 1 74 ? 17.700 -3.381 -12.865 1.00 94.88 74 HIS A C 1
ATOM 592 O O . HIS A 1 74 ? 18.362 -3.497 -11.838 1.00 94.88 74 HIS A O 1
ATOM 598 N N . LEU A 1 75 ? 16.372 -3.561 -12.879 1.00 94.62 75 LEU A N 1
ATOM 599 C CA . LEU A 1 75 ? 15.590 -3.860 -11.671 1.00 94.62 75 LEU A CA 1
ATOM 600 C C . LEU A 1 75 ? 16.027 -5.158 -10.975 1.00 94.62 75 LEU A C 1
ATOM 602 O O . LEU A 1 75 ? 16.046 -5.221 -9.746 1.00 94.62 75 LEU A O 1
ATOM 606 N N . ARG A 1 76 ? 16.390 -6.195 -11.739 1.00 90.50 76 ARG A N 1
ATOM 607 C CA . ARG A 1 76 ? 16.830 -7.491 -11.189 1.00 90.50 76 ARG A CA 1
ATOM 608 C C . ARG A 1 76 ? 18.216 -7.438 -10.550 1.00 90.50 76 ARG A C 1
ATOM 610 O O . ARG A 1 76 ? 18.486 -8.245 -9.665 1.00 90.50 76 ARG A O 1
ATOM 617 N N . ASN A 1 77 ? 19.048 -6.489 -10.967 1.00 93.88 77 ASN A N 1
ATOM 618 C CA . ASN A 1 77 ? 20.426 -6.329 -10.503 1.00 93.88 77 ASN A CA 1
ATOM 619 C C . ASN A 1 77 ? 20.579 -5.260 -9.409 1.00 93.88 77 ASN A C 1
ATOM 621 O O . ASN A 1 77 ? 21.699 -4.935 -9.019 1.00 93.88 77 ASN A O 1
ATOM 625 N N . LEU A 1 78 ? 19.475 -4.700 -8.903 1.00 94.88 78 LEU A N 1
ATOM 626 C CA . LEU A 1 78 ? 19.529 -3.713 -7.830 1.00 94.88 78 LEU A CA 1
ATOM 627 C C . LEU A 1 78 ? 20.016 -4.326 -6.511 1.00 94.88 78 LEU A C 1
ATOM 629 O O . LEU A 1 78 ? 19.611 -5.419 -6.106 1.00 94.88 78 LEU A O 1
ATOM 633 N N . GLU A 1 79 ? 20.814 -3.558 -5.774 1.00 96.56 79 GLU A N 1
ATOM 634 C CA . GLU A 1 79 ? 21.209 -3.907 -4.414 1.00 96.56 79 GLU A CA 1
ATOM 635 C C . GLU A 1 79 ? 20.050 -3.661 -3.436 1.00 96.56 79 GLU A C 1
ATOM 637 O O . GLU A 1 79 ? 19.393 -2.615 -3.468 1.00 96.56 79 GLU A O 1
ATOM 642 N N . ARG A 1 80 ? 19.790 -4.618 -2.540 1.00 96.50 80 ARG A N 1
ATOM 643 C CA . ARG A 1 80 ? 18.734 -4.484 -1.527 1.00 96.50 80 ARG A CA 1
ATOM 644 C C . ARG A 1 80 ? 19.037 -3.342 -0.559 1.00 96.50 80 ARG A C 1
ATOM 646 O O . ARG A 1 80 ? 20.168 -3.166 -0.112 1.00 96.50 80 ARG A O 1
ATOM 653 N N . SER A 1 81 ? 17.996 -2.612 -0.175 1.00 94.44 81 SER A N 1
ATOM 654 C CA . SER A 1 81 ? 18.071 -1.575 0.853 1.00 94.44 81 SER A CA 1
ATOM 655 C C . SER A 1 81 ? 17.573 -2.103 2.196 1.00 94.44 81 SER A C 1
ATOM 657 O O . SER A 1 81 ? 16.687 -2.955 2.268 1.00 94.44 81 SER A O 1
ATOM 659 N N . ARG A 1 82 ? 18.135 -1.565 3.283 1.00 90.19 82 ARG A N 1
ATOM 660 C CA . ARG A 1 82 ? 17.609 -1.757 4.646 1.00 90.19 82 ARG A CA 1
ATOM 661 C C . ARG A 1 82 ? 16.490 -0.768 4.977 1.00 90.19 82 ARG A C 1
ATOM 663 O O . ARG A 1 82 ? 15.721 -1.012 5.904 1.00 90.19 82 ARG A O 1
ATOM 670 N N . VAL A 1 83 ? 16.398 0.334 4.233 1.00 87.00 83 VAL A N 1
ATOM 671 C CA . VAL A 1 83 ? 15.369 1.360 4.409 1.00 87.00 83 VAL A CA 1
ATOM 672 C C . VAL A 1 83 ? 14.056 0.833 3.829 1.00 87.00 83 VAL A C 1
ATOM 674 O O . VAL A 1 83 ? 14.000 0.451 2.664 1.00 87.00 83 VAL A O 1
ATOM 677 N N . LYS A 1 84 ? 13.007 0.783 4.658 1.00 86.12 84 LYS A N 1
ATOM 678 C CA . LYS A 1 84 ? 11.675 0.241 4.309 1.00 86.12 84 LYS A CA 1
ATOM 679 C C . LYS A 1 84 ? 10.640 1.328 4.001 1.00 86.12 84 LYS A C 1
ATOM 681 O O . LYS A 1 84 ? 9.443 1.136 4.210 1.00 86.12 84 LYS A O 1
ATOM 686 N N . ASN A 1 85 ? 11.119 2.488 3.580 1.00 90.06 85 ASN A N 1
ATOM 687 C CA . ASN A 1 85 ? 10.311 3.635 3.207 1.00 90.06 85 ASN A CA 1
ATOM 688 C C . ASN A 1 85 ? 10.991 4.334 2.032 1.00 90.06 85 ASN A C 1
ATOM 690 O O . ASN A 1 85 ? 12.219 4.403 2.013 1.00 90.06 85 ASN A O 1
ATOM 694 N N . ILE A 1 86 ? 10.204 4.809 1.074 1.00 92.38 86 ILE A N 1
ATOM 695 C CA . ILE A 1 86 ? 10.687 5.598 -0.061 1.00 92.38 86 ILE A CA 1
ATOM 696 C C . ILE A 1 86 ? 9.668 6.692 -0.376 1.00 92.38 86 ILE A C 1
ATOM 698 O O . ILE A 1 86 ? 8.465 6.496 -0.206 1.00 92.38 86 ILE A O 1
ATOM 702 N N . SER A 1 87 ? 10.145 7.825 -0.876 1.00 92.31 87 SER A N 1
ATOM 703 C CA . SER A 1 87 ? 9.306 8.899 -1.407 1.00 92.31 87 SER A CA 1
ATOM 704 C C . SER A 1 87 ? 9.080 8.671 -2.900 1.00 92.31 87 SER A C 1
ATOM 706 O O . SER A 1 87 ? 9.905 9.050 -3.735 1.00 92.31 87 SER A O 1
ATOM 708 N N . VAL A 1 88 ? 7.988 7.986 -3.238 1.00 93.38 88 VAL A N 1
ATOM 709 C CA . VAL A 1 88 ? 7.671 7.536 -4.598 1.00 93.38 88 VAL A CA 1
ATOM 710 C C . VAL A 1 88 ? 7.393 8.720 -5.518 1.00 93.38 88 VAL A C 1
ATOM 712 O O . VAL A 1 88 ? 6.600 9.605 -5.207 1.00 93.38 88 VAL A O 1
ATOM 715 N N . LYS A 1 89 ? 8.019 8.698 -6.696 1.00 93.25 89 LYS A N 1
ATOM 716 C CA . LYS A 1 89 ? 7.786 9.639 -7.796 1.00 93.25 89 LYS A CA 1
ATOM 717 C C . LYS A 1 89 ? 7.139 8.967 -8.991 1.00 93.25 89 LYS A C 1
ATOM 719 O O . LYS A 1 89 ? 6.298 9.579 -9.635 1.00 93.25 89 LYS A O 1
ATOM 724 N N . SER A 1 90 ? 7.442 7.699 -9.244 1.00 93.38 90 SER A N 1
ATOM 725 C CA . SER A 1 90 ? 6.821 6.957 -10.338 1.00 93.38 90 SER A CA 1
ATOM 726 C C . SER A 1 90 ? 6.404 5.560 -9.901 1.00 93.38 90 SER A C 1
ATOM 728 O O . SER A 1 90 ? 7.111 4.899 -9.141 1.00 93.38 90 SER A O 1
ATOM 730 N N . LYS A 1 91 ? 5.262 5.098 -10.410 1.00 94.00 91 LYS A N 1
ATOM 731 C CA . LYS A 1 91 ? 4.722 3.755 -10.190 1.00 94.00 91 LYS A CA 1
ATOM 732 C C . LYS A 1 91 ? 4.561 3.032 -11.519 1.00 94.00 91 LYS A C 1
ATOM 734 O O . LYS A 1 91 ? 3.985 3.569 -12.461 1.00 94.00 91 LYS A O 1
ATOM 739 N N . MET A 1 92 ? 5.063 1.809 -11.579 1.00 94.19 92 MET A N 1
ATOM 740 C CA . MET A 1 92 ? 5.165 0.996 -12.781 1.00 94.19 92 MET A CA 1
ATOM 741 C C . MET A 1 92 ? 4.430 -0.326 -12.598 1.00 94.19 92 MET A C 1
ATOM 743 O O . MET A 1 92 ? 4.591 -1.002 -11.580 1.00 94.19 92 MET A O 1
ATOM 747 N N . TYR A 1 93 ? 3.682 -0.716 -13.623 1.00 93.19 93 TYR A N 1
ATOM 748 C CA . TYR A 1 93 ? 3.004 -2.005 -13.713 1.00 93.19 93 TYR A CA 1
ATOM 749 C C . TYR A 1 93 ? 3.541 -2.768 -14.916 1.00 93.19 93 TYR A C 1
ATOM 751 O O . TYR A 1 93 ? 3.503 -2.259 -16.035 1.00 93.19 93 TYR A O 1
ATOM 759 N N . PHE A 1 94 ? 4.035 -3.978 -14.674 1.00 93.62 94 PHE A N 1
ATOM 760 C CA . PHE A 1 94 ? 4.597 -4.859 -15.692 1.00 93.62 94 PHE A CA 1
ATOM 761 C C . PHE A 1 94 ? 3.529 -5.867 -16.104 1.00 93.62 94 PHE A C 1
ATOM 763 O O . PHE A 1 94 ? 3.080 -6.648 -15.260 1.00 93.62 94 PHE A O 1
ATOM 770 N N . TYR A 1 95 ? 3.131 -5.845 -17.374 1.00 92.38 95 TYR A N 1
ATOM 771 C CA . TYR A 1 95 ? 2.060 -6.678 -17.913 1.00 92.38 95 TYR A CA 1
ATOM 772 C C . TYR A 1 95 ? 2.589 -7.816 -18.787 1.00 92.38 95 TYR A C 1
ATOM 774 O O . TYR A 1 95 ? 3.651 -7.717 -19.403 1.00 92.38 95 TYR A O 1
ATOM 782 N N . CYS A 1 96 ? 1.823 -8.901 -18.825 1.00 92.00 96 CYS A N 1
ATOM 783 C CA . CYS A 1 96 ? 1.879 -9.938 -19.849 1.00 92.00 96 CYS A CA 1
ATOM 784 C C . CYS A 1 96 ? 0.451 -10.406 -20.115 1.00 92.00 96 CYS A C 1
ATOM 786 O O . CYS A 1 96 ? -0.238 -10.784 -19.164 1.00 92.00 96 CYS A O 1
ATOM 788 N N . ALA A 1 97 ? 0.010 -10.356 -21.373 1.00 86.19 97 ALA A N 1
ATOM 789 C CA . ALA A 1 97 ? -1.337 -10.737 -21.793 1.00 86.19 97 ALA A CA 1
ATOM 790 C C . ALA A 1 97 ? -2.420 -10.150 -20.861 1.00 86.19 97 ALA A C 1
ATOM 792 O O . ALA A 1 97 ? -3.224 -10.872 -20.273 1.00 86.19 97 ALA A O 1
ATOM 793 N N . ASP A 1 98 ? -2.362 -8.830 -20.652 1.00 83.75 98 ASP A N 1
ATOM 794 C CA . ASP A 1 98 ? -3.286 -8.034 -19.823 1.00 83.75 98 ASP A CA 1
ATOM 795 C C . ASP A 1 98 ? -3.274 -8.308 -18.308 1.00 83.75 98 ASP A C 1
ATOM 797 O O . ASP A 1 98 ? -4.030 -7.691 -17.553 1.00 83.75 98 ASP A O 1
ATOM 801 N N . SER A 1 99 ? -2.370 -9.159 -17.823 1.00 87.25 99 SER A N 1
ATOM 802 C CA . SER A 1 99 ? -2.202 -9.435 -16.393 1.00 87.25 99 SER A CA 1
ATOM 803 C C . SER A 1 99 ? -0.982 -8.723 -15.815 1.00 87.25 99 SER A C 1
ATOM 805 O O . SER A 1 99 ? 0.116 -8.821 -16.361 1.00 87.25 99 SER A O 1
ATOM 807 N N . VAL A 1 100 ? -1.151 -8.045 -14.674 1.00 89.56 100 VAL A N 1
ATOM 808 C CA . VAL A 1 100 ? -0.029 -7.470 -13.911 1.00 89.56 100 VAL A CA 1
ATOM 809 C C . VAL A 1 100 ? 0.770 -8.599 -13.262 1.00 89.56 100 VAL A C 1
ATOM 811 O O . VAL A 1 100 ? 0.243 -9.328 -12.422 1.00 89.56 100 VAL A O 1
ATOM 814 N N . ILE A 1 101 ? 2.055 -8.708 -13.599 1.00 90.19 101 ILE A N 1
ATOM 815 C CA . ILE A 1 101 ? 2.959 -9.716 -13.028 1.00 90.19 101 ILE A CA 1
ATOM 816 C C . ILE A 1 101 ? 3.757 -9.137 -11.857 1.00 90.19 101 ILE A C 1
ATOM 818 O O . ILE A 1 101 ? 3.898 -9.770 -10.809 1.00 90.19 101 ILE A O 1
ATOM 822 N N . TYR A 1 102 ? 4.282 -7.922 -12.032 1.00 90.12 102 TYR A N 1
ATOM 823 C CA . TYR A 1 102 ? 5.101 -7.234 -11.037 1.00 90.12 102 TYR A CA 1
ATOM 824 C C . TYR A 1 102 ? 4.744 -5.754 -10.983 1.00 90.12 102 TYR A C 1
ATOM 826 O O . TYR A 1 102 ? 4.293 -5.166 -11.970 1.00 90.12 102 TYR A O 1
ATOM 834 N N . THR A 1 103 ? 5.012 -5.141 -9.836 1.00 93.06 103 THR A N 1
ATOM 835 C CA . THR A 1 103 ? 4.944 -3.693 -9.665 1.00 93.06 103 THR A CA 1
ATOM 836 C C . THR A 1 103 ? 6.287 -3.156 -9.194 1.00 93.06 103 THR A C 1
ATOM 838 O O . THR A 1 103 ? 7.033 -3.841 -8.482 1.00 93.06 103 THR A O 1
ATOM 841 N N . ALA A 1 104 ? 6.614 -1.942 -9.627 1.00 95.94 104 ALA A N 1
ATOM 842 C CA . ALA A 1 104 ? 7.776 -1.207 -9.152 1.00 95.94 104 ALA A CA 1
ATOM 843 C C . ALA A 1 104 ? 7.378 0.229 -8.813 1.00 95.94 104 ALA A C 1
ATOM 845 O O . ALA A 1 104 ? 6.631 0.860 -9.553 1.00 95.94 104 ALA A O 1
ATOM 846 N N . CYS A 1 105 ? 7.898 0.758 -7.718 1.00 95.19 105 CYS A N 1
ATOM 847 C CA . CYS A 1 105 ? 7.786 2.157 -7.347 1.00 95.19 105 CYS A CA 1
ATOM 848 C C . CYS A 1 105 ? 9.188 2.735 -7.225 1.00 95.19 105 CYS A C 1
ATOM 850 O O . CYS A 1 105 ? 10.024 2.199 -6.499 1.00 95.19 105 CYS A O 1
ATOM 852 N N . ILE A 1 106 ? 9.442 3.815 -7.952 1.00 95.44 106 ILE A N 1
ATOM 853 C CA . ILE A 1 106 ? 10.734 4.491 -8.004 1.00 95.44 106 ILE A CA 1
ATOM 854 C C . ILE A 1 106 ? 10.567 5.824 -7.292 1.00 95.44 106 ILE A C 1
ATOM 856 O O . ILE A 1 106 ? 9.680 6.611 -7.629 1.00 95.44 106 ILE A O 1
ATOM 860 N N . GLY A 1 107 ? 11.391 6.044 -6.276 1.00 93.00 107 GLY A N 1
ATOM 861 C CA . GLY A 1 107 ? 11.408 7.260 -5.482 1.00 93.00 107 GLY A CA 1
ATOM 862 C C . GLY A 1 107 ? 12.713 8.032 -5.596 1.00 93.00 107 GLY A C 1
ATOM 863 O O . GLY A 1 107 ? 13.668 7.603 -6.246 1.00 93.00 107 GLY A O 1
ATOM 864 N N . SER A 1 108 ? 12.761 9.179 -4.922 1.00 87.56 108 SER A N 1
ATOM 865 C CA . SER A 1 108 ? 13.960 10.024 -4.849 1.00 87.56 108 SER A CA 1
ATOM 866 C C . SER A 1 108 ? 15.091 9.415 -4.012 1.00 87.56 108 SER A C 1
ATOM 868 O O . SER A 1 108 ? 16.237 9.842 -4.122 1.00 87.56 108 SER A O 1
ATOM 870 N N . ASP A 1 109 ? 14.780 8.437 -3.169 1.00 90.69 109 ASP A N 1
ATOM 871 C CA . ASP A 1 109 ? 15.653 7.863 -2.141 1.00 90.69 109 ASP A CA 1
ATOM 872 C C . ASP A 1 109 ? 15.743 6.326 -2.199 1.00 90.69 109 ASP A C 1
ATOM 874 O O . ASP A 1 109 ? 16.580 5.725 -1.525 1.00 90.69 109 ASP A O 1
ATOM 878 N N . GLY A 1 110 ? 14.945 5.667 -3.043 1.00 95.06 110 GLY A N 1
ATOM 879 C CA . GLY A 1 110 ? 14.994 4.216 -3.196 1.00 95.06 110 GLY A CA 1
ATOM 880 C C . GLY A 1 110 ? 14.004 3.664 -4.212 1.00 95.06 110 GLY A C 1
ATOM 881 O O . GLY A 1 110 ? 13.300 4.404 -4.900 1.00 95.06 110 GLY A O 1
ATOM 882 N N . ILE A 1 111 ? 13.965 2.336 -4.311 1.00 96.44 111 ILE A N 1
ATOM 883 C CA . ILE A 1 111 ? 13.067 1.602 -5.208 1.00 96.44 111 ILE A CA 1
ATOM 884 C C . ILE A 1 111 ? 12.362 0.499 -4.416 1.00 96.44 111 ILE A C 1
ATOM 886 O O . ILE A 1 111 ? 12.995 -0.239 -3.666 1.00 96.44 111 ILE A O 1
ATOM 890 N N . LEU A 1 112 ? 11.053 0.356 -4.599 1.00 96.31 112 LEU A N 1
ATOM 891 C CA . LEU A 1 112 ? 10.279 -0.788 -4.128 1.00 96.31 112 LEU A CA 1
ATOM 892 C C . LEU A 1 112 ? 9.914 -1.633 -5.342 1.00 96.31 112 LEU A C 1
ATOM 894 O O . LEU A 1 112 ? 9.136 -1.191 -6.178 1.00 96.31 112 LEU A O 1
ATOM 898 N N . PHE A 1 113 ? 10.450 -2.845 -5.443 1.00 95.75 113 PHE A N 1
ATOM 899 C CA . PHE A 1 113 ? 10.182 -3.748 -6.559 1.00 95.75 113 PHE A CA 1
ATOM 900 C C . PHE A 1 113 ? 9.620 -5.073 -6.046 1.00 95.75 113 PHE A C 1
ATOM 902 O O . PHE A 1 113 ? 10.261 -5.776 -5.265 1.00 95.75 113 PHE A O 1
ATOM 909 N N . ASN A 1 114 ? 8.384 -5.386 -6.452 1.00 92.50 114 ASN A N 1
ATOM 910 C CA . ASN A 1 114 ? 7.631 -6.586 -6.064 1.00 92.50 114 ASN A CA 1
ATOM 911 C C . ASN A 1 114 ? 7.654 -6.872 -4.543 1.00 92.50 114 ASN A C 1
ATOM 913 O O . ASN A 1 114 ? 7.777 -8.017 -4.105 1.00 92.50 114 ASN A O 1
ATOM 917 N N . GLY A 1 115 ? 7.543 -5.817 -3.731 1.00 91.75 115 GLY A N 1
ATOM 918 C CA . GLY A 1 115 ? 7.523 -5.896 -2.268 1.00 91.75 115 GLY A CA 1
ATOM 919 C C . GLY A 1 115 ? 8.880 -5.973 -1.573 1.00 91.75 115 GLY A C 1
ATOM 920 O O . GLY A 1 115 ? 8.924 -6.181 -0.360 1.00 91.75 115 GLY A O 1
ATOM 921 N N . ILE A 1 116 ? 9.979 -5.796 -2.310 1.00 94.44 116 ILE A N 1
ATOM 922 C CA . ILE A 1 116 ? 11.339 -5.745 -1.769 1.00 94.44 116 ILE A CA 1
ATOM 923 C C . ILE A 1 116 ? 11.918 -4.346 -1.995 1.00 94.44 116 ILE A C 1
ATOM 925 O O . ILE A 1 116 ? 11.789 -3.782 -3.080 1.00 94.44 116 ILE A O 1
ATOM 929 N N . PHE A 1 117 ? 12.555 -3.790 -0.964 1.00 95.62 117 PHE A N 1
ATOM 930 C CA . PHE A 1 117 ? 13.201 -2.481 -1.022 1.00 95.62 117 PHE A CA 1
ATOM 931 C C . PHE A 1 117 ? 14.635 -2.595 -1.543 1.00 95.62 117 PHE A C 1
ATOM 933 O O . PHE A 1 117 ? 15.407 -3.462 -1.124 1.00 95.62 117 PHE A O 1
ATOM 940 N N . TYR A 1 118 ? 14.998 -1.670 -2.419 1.00 97.06 118 TYR A N 1
ATOM 941 C CA . TYR A 1 118 ? 16.272 -1.585 -3.113 1.00 97.06 118 TYR A CA 1
ATOM 942 C C . TYR A 1 118 ? 16.833 -0.169 -3.028 1.00 97.06 118 TYR A C 1
ATOM 944 O O . TYR A 1 118 ? 16.094 0.803 -2.840 1.00 97.06 118 TYR A O 1
ATOM 952 N N . LYS A 1 119 ? 18.158 -0.055 -3.145 1.00 96.88 119 LYS A N 1
ATOM 953 C CA . LYS A 1 119 ? 18.826 1.242 -3.256 1.00 96.88 119 LYS A CA 1
ATOM 954 C C . LYS A 1 119 ? 18.362 1.955 -4.527 1.00 96.88 119 LYS A C 1
ATOM 956 O O . LYS A 1 119 ? 17.968 1.320 -5.508 1.00 96.88 119 LYS A O 1
ATOM 961 N N . ARG A 1 120 ? 18.407 3.286 -4.499 1.00 93.94 120 ARG A N 1
ATOM 962 C CA . ARG A 1 120 ? 18.114 4.115 -5.669 1.00 93.94 120 ARG A CA 1
ATOM 963 C C . ARG A 1 120 ? 19.079 3.780 -6.812 1.00 93.94 120 ARG A C 1
ATOM 965 O O . ARG A 1 120 ? 20.264 3.563 -6.585 1.00 93.94 120 ARG A O 1
ATOM 972 N N . SER A 1 121 ? 18.556 3.791 -8.034 1.00 95.56 121 SER A N 1
ATOM 973 C CA . SER A 1 121 ? 19.338 3.747 -9.269 1.00 95.56 121 SER A CA 1
ATOM 974 C C . SER A 1 121 ? 19.125 5.051 -10.026 1.00 95.56 121 SER A C 1
ATOM 976 O O . SER A 1 121 ? 18.012 5.323 -10.475 1.00 95.56 121 SER A O 1
ATOM 978 N N . ASP A 1 122 ? 20.182 5.851 -10.170 1.00 93.94 122 ASP A N 1
ATOM 979 C CA . ASP A 1 122 ? 20.122 7.100 -10.939 1.00 93.94 122 ASP A CA 1
ATOM 980 C C . ASP A 1 122 ? 19.835 6.846 -12.414 1.00 93.94 122 ASP A C 1
ATOM 982 O O . ASP A 1 122 ? 19.102 7.610 -13.033 1.00 93.94 122 ASP A O 1
ATOM 986 N N . TYR A 1 123 ? 20.332 5.730 -12.952 1.00 94.69 123 TYR A N 1
ATOM 987 C CA . TYR A 1 123 ? 19.995 5.295 -14.302 1.00 94.69 123 TYR A CA 1
ATOM 988 C C . TYR A 1 123 ? 18.480 5.149 -14.482 1.00 94.69 123 TYR A C 1
ATOM 990 O O . TYR A 1 123 ? 17.900 5.794 -15.352 1.00 94.69 123 TYR A O 1
ATOM 998 N N . LEU A 1 124 ? 17.826 4.348 -13.630 1.00 94.44 124 LEU A N 1
ATOM 999 C CA . LEU A 1 124 ? 16.379 4.141 -13.714 1.00 94.44 124 LEU A CA 1
ATOM 1000 C C . LEU A 1 124 ? 15.606 5.433 -13.431 1.00 94.44 124 LEU A C 1
ATOM 1002 O O . LEU A 1 124 ? 14.639 5.716 -14.128 1.00 94.44 124 LEU A O 1
ATOM 1006 N N . ALA A 1 125 ? 16.030 6.231 -12.449 1.00 92.44 125 ALA A N 1
ATOM 1007 C CA . ALA A 1 125 ? 15.387 7.510 -12.154 1.00 92.44 125 ALA A CA 1
ATOM 1008 C C . ALA A 1 125 ? 15.424 8.454 -13.369 1.00 92.44 125 ALA A C 1
ATOM 1010 O O . ALA A 1 125 ? 14.383 8.968 -13.770 1.00 92.44 125 ALA A O 1
ATOM 1011 N N . ASN A 1 126 ? 16.589 8.611 -14.005 1.00 91.94 126 ASN A N 1
ATOM 1012 C CA . ASN A 1 126 ? 16.760 9.464 -15.182 1.00 91.94 126 ASN A CA 1
ATOM 1013 C C . ASN A 1 126 ? 16.012 8.920 -16.403 1.00 91.94 126 ASN A C 1
ATOM 1015 O O . ASN A 1 126 ? 15.350 9.681 -17.105 1.00 91.94 126 ASN A O 1
ATOM 1019 N N . LEU A 1 127 ? 16.078 7.606 -16.646 1.00 91.88 127 LEU A N 1
ATOM 1020 C CA . LEU A 1 127 ? 15.347 6.960 -17.736 1.00 91.88 127 LEU A CA 1
ATOM 1021 C C . LEU A 1 127 ? 13.844 7.237 -17.620 1.00 91.88 127 LEU A C 1
ATOM 1023 O O . LEU A 1 127 ? 13.213 7.614 -18.601 1.00 91.88 127 LEU A O 1
ATOM 1027 N N . ILE A 1 128 ? 13.285 7.081 -16.418 1.00 91.19 128 ILE A N 1
ATOM 1028 C CA . ILE A 1 128 ? 11.856 7.262 -16.155 1.00 91.19 128 ILE A CA 1
ATOM 1029 C C . ILE A 1 128 ? 11.452 8.739 -16.152 1.00 91.19 128 ILE A C 1
ATOM 1031 O O . ILE A 1 128 ? 10.387 9.073 -16.674 1.00 91.19 128 ILE A O 1
ATOM 1035 N N . ALA A 1 129 ? 12.282 9.632 -15.614 1.00 87.75 129 ALA A N 1
ATOM 1036 C CA . ALA A 1 129 ? 12.024 11.071 -15.640 1.00 87.75 129 ALA A CA 1
ATOM 1037 C C . ALA A 1 129 ? 11.955 11.627 -17.075 1.00 87.75 129 ALA A C 1
ATOM 1039 O O . ALA A 1 129 ? 11.162 12.526 -17.336 1.00 87.75 129 ALA A O 1
ATOM 1040 N N . ASN A 1 130 ? 12.723 11.046 -18.003 1.00 88.94 130 ASN A N 1
ATOM 1041 C CA . ASN A 1 130 ? 12.802 11.475 -19.402 1.00 88.94 130 ASN A CA 1
ATOM 1042 C C . ASN A 1 130 ? 11.795 10.783 -20.341 1.00 88.94 130 ASN A C 1
ATOM 1044 O O . ASN A 1 130 ? 11.855 10.987 -21.555 1.00 88.94 130 ASN A O 1
ATOM 1048 N N . LEU A 1 131 ? 10.884 9.950 -19.826 1.00 88.75 131 LEU A N 1
ATOM 1049 C CA . LEU A 1 131 ? 9.835 9.355 -20.658 1.00 88.75 131 LEU A CA 1
ATOM 1050 C C . LEU A 1 131 ? 8.844 10.419 -21.147 1.00 88.75 131 LEU A C 1
ATOM 1052 O O . LEU A 1 131 ? 8.504 11.362 -20.438 1.00 88.75 131 LEU A O 1
ATOM 1056 N N . ASP A 1 132 ? 8.318 10.219 -22.353 1.00 85.00 132 ASP A N 1
ATOM 1057 C CA . ASP A 1 132 ? 7.250 11.055 -22.898 1.00 85.00 132 ASP A CA 1
ATOM 1058 C C . ASP A 1 132 ? 5.883 10.646 -22.314 1.00 85.00 132 ASP A C 1
ATOM 1060 O O . ASP A 1 132 ? 5.293 9.631 -22.696 1.00 85.00 132 ASP A O 1
ATOM 1064 N N . TYR A 1 133 ? 5.379 11.456 -21.379 1.00 81.62 133 TYR A N 1
ATOM 1065 C CA . TYR A 1 133 ? 4.089 11.269 -20.700 1.00 81.62 133 TYR A CA 1
ATOM 1066 C C . TYR A 1 133 ? 2.905 11.953 -21.401 1.00 81.62 133 TYR A C 1
ATOM 1068 O O . TYR A 1 133 ? 1.791 11.932 -20.878 1.00 81.62 133 TYR A O 1
ATOM 1076 N N . THR A 1 134 ? 3.106 12.567 -22.573 1.00 70.88 134 THR A N 1
ATOM 1077 C CA . THR A 1 134 ? 2.024 13.257 -23.302 1.00 70.88 134 THR A CA 1
ATOM 1078 C C . THR A 1 134 ? 1.036 12.285 -23.958 1.00 70.88 134 THR A C 1
ATOM 1080 O O . THR A 1 134 ? -0.115 12.634 -24.236 1.00 70.88 134 THR A O 1
ATOM 1083 N N . LYS A 1 135 ? 1.447 11.026 -24.151 1.00 64.31 135 LYS A N 1
ATOM 1084 C CA . LYS A 1 135 ? 0.622 9.954 -24.716 1.00 64.31 135 LYS A CA 1
ATOM 1085 C C . LYS A 1 135 ? -0.235 9.309 -23.629 1.00 64.31 135 LYS A C 1
ATOM 1087 O O . LYS A 1 135 ? 0.185 8.359 -22.974 1.00 64.31 135 LYS A O 1
ATOM 1092 N N . LYS A 1 136 ? -1.464 9.812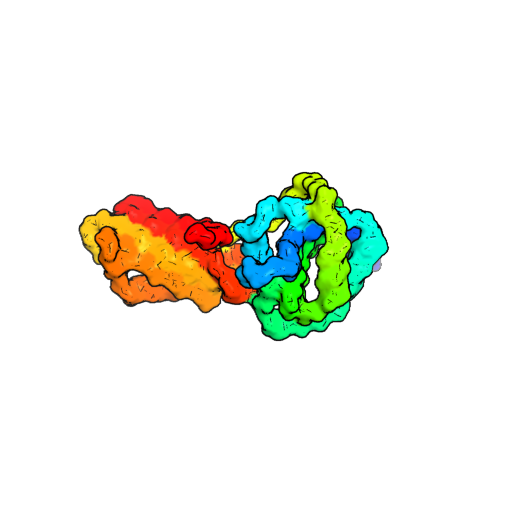 -23.467 1.00 63.81 136 LYS A N 1
ATOM 1093 C CA . LYS A 1 136 ? -2.450 9.245 -22.533 1.00 63.81 136 LYS A CA 1
ATOM 1094 C C . LYS A 1 136 ? -2.667 7.756 -22.806 1.00 63.81 136 LYS A C 1
ATOM 1096 O O . LYS A 1 136 ? -2.959 7.345 -23.928 1.00 63.81 136 LYS A O 1
ATOM 1101 N N . ASN A 1 137 ? -2.565 6.960 -21.749 1.00 61.47 137 ASN A N 1
ATOM 1102 C CA . ASN A 1 137 ? -2.759 5.520 -21.819 1.00 61.47 137 ASN A CA 1
ATOM 1103 C C . ASN A 1 137 ? -4.214 5.130 -22.105 1.00 61.47 137 ASN A C 1
ATOM 1105 O O . ASN A 1 137 ? -5.161 5.759 -21.626 1.00 61.47 137 ASN A O 1
ATOM 1109 N N . VAL A 1 138 ? -4.374 4.009 -22.812 1.00 56.88 138 VAL A N 1
ATOM 1110 C CA . VAL A 1 138 ? -5.620 3.233 -22.835 1.00 56.88 138 VAL A CA 1
ATOM 1111 C C . VAL A 1 138 ? -5.947 2.833 -21.390 1.00 56.88 138 VAL A C 1
ATOM 1113 O O . VAL A 1 138 ? -5.047 2.551 -20.602 1.00 56.88 138 VAL A O 1
ATOM 1116 N N . LYS A 1 139 ? -7.224 2.870 -20.996 1.00 55.22 139 LYS A N 1
ATOM 1117 C CA . LYS A 1 139 ? -7.662 2.570 -19.623 1.00 55.22 139 LYS A CA 1
ATOM 1118 C C . LYS A 1 139 ? -7.339 1.116 -19.247 1.00 55.22 139 LYS A C 1
ATOM 1120 O O . LYS A 1 139 ? -8.166 0.234 -19.441 1.00 55.22 139 LYS A O 1
ATOM 1125 N N . TYR A 1 140 ? -6.169 0.865 -18.670 1.00 57.16 140 TYR A N 1
ATOM 1126 C CA . TYR A 1 140 ? -5.863 -0.422 -18.051 1.00 57.16 140 TYR A CA 1
ATOM 1127 C C . TYR A 1 140 ? -6.497 -0.516 -16.662 1.00 57.16 140 TYR A C 1
ATOM 1129 O O . TYR A 1 140 ? -6.555 0.463 -15.907 1.00 57.16 140 TYR A O 1
ATOM 1137 N N . LYS A 1 141 ? -6.993 -1.710 -16.324 1.00 57.81 141 LYS A N 1
ATOM 1138 C CA . LYS A 1 141 ? -7.631 -1.989 -15.037 1.00 57.81 141 LYS A CA 1
ATOM 1139 C C . LYS A 1 141 ? -6.560 -1.955 -13.946 1.00 57.81 141 LYS A C 1
ATOM 1141 O O . LYS A 1 141 ? -5.765 -2.878 -13.808 1.00 57.81 141 LYS A O 1
ATOM 1146 N N . ARG A 1 142 ? -6.524 -0.863 -13.179 1.00 64.81 142 ARG A N 1
ATOM 1147 C CA . ARG A 1 142 ? -5.606 -0.710 -12.042 1.00 64.81 142 ARG A CA 1
ATOM 1148 C C . ARG A 1 142 ? -5.918 -1.800 -11.014 1.00 64.81 142 ARG A C 1
ATOM 1150 O O . ARG A 1 142 ? -7.061 -1.901 -10.567 1.00 64.81 142 ARG A O 1
ATOM 1157 N N . ALA A 1 143 ? -4.918 -2.571 -10.601 1.00 59.06 143 ALA A N 1
ATOM 1158 C CA . ALA A 1 143 ? -5.052 -3.454 -9.450 1.00 59.06 143 ALA A CA 1
ATOM 1159 C C . ALA A 1 143 ? -5.080 -2.593 -8.175 1.00 59.06 143 ALA A C 1
ATOM 1161 O O . ALA A 1 143 ? -4.036 -2.225 -7.647 1.00 59.06 143 ALA A O 1
ATOM 1162 N N . HIS A 1 144 ? -6.270 -2.201 -7.710 1.00 62.53 144 HIS A N 1
ATOM 1163 C CA . HIS A 1 144 ? -6.413 -1.584 -6.391 1.00 62.53 144 HIS A CA 1
ATOM 1164 C C . HIS A 1 144 ? -6.454 -2.683 -5.333 1.00 62.53 144 HIS A C 1
ATOM 1166 O O . HIS A 1 144 ? -7.395 -3.472 -5.281 1.00 62.53 144 HIS A O 1
ATOM 1172 N N . SER A 1 145 ? -5.432 -2.725 -4.481 1.00 66.69 145 SER A N 1
ATOM 1173 C CA . SER A 1 145 ? -5.477 -3.510 -3.252 1.00 66.69 145 SER A CA 1
ATOM 1174 C C . SER A 1 145 ? -6.146 -2.671 -2.169 1.00 66.69 145 SER A C 1
ATOM 1176 O O . SER A 1 145 ? -5.480 -1.902 -1.481 1.00 66.69 145 SER A O 1
ATOM 1178 N N . TYR A 1 146 ? -7.462 -2.810 -2.022 1.00 78.19 146 TYR A N 1
ATOM 1179 C CA . TYR A 1 146 ? -8.193 -2.180 -0.924 1.00 78.19 146 TYR A CA 1
ATOM 1180 C C . TYR A 1 146 ? -7.779 -2.772 0.425 1.00 78.19 146 TYR A C 1
ATOM 1182 O O . TYR A 1 146 ? -7.516 -3.971 0.521 1.00 78.19 146 TYR A O 1
ATOM 1190 N N . ASN A 1 147 ? -7.731 -1.948 1.469 1.00 87.25 147 ASN A N 1
ATOM 1191 C CA . ASN A 1 147 ? -7.455 -2.398 2.828 1.00 87.25 147 ASN A CA 1
ATOM 1192 C C . ASN A 1 147 ? -8.686 -3.136 3.368 1.00 87.25 147 ASN A C 1
ATOM 1194 O O . ASN A 1 147 ? -9.750 -2.546 3.536 1.00 87.25 147 ASN A O 1
ATOM 1198 N N . THR A 1 148 ? -8.546 -4.429 3.645 1.00 91.44 148 THR A N 1
ATOM 1199 C CA . THR A 1 148 ? -9.626 -5.285 4.157 1.00 91.44 148 THR A CA 1
ATOM 1200 C C . THR A 1 148 ? -9.118 -6.160 5.298 1.00 91.44 148 THR A C 1
ATOM 1202 O O . THR A 1 148 ? -7.936 -6.509 5.349 1.00 91.44 148 THR A O 1
ATOM 1205 N N . ILE A 1 149 ? -9.998 -6.491 6.246 1.00 94.00 149 ILE A N 1
ATOM 1206 C CA . ILE A 1 149 ? -9.696 -7.427 7.335 1.00 94.00 149 ILE A CA 1
ATOM 1207 C C . ILE A 1 149 ? -10.007 -8.842 6.841 1.00 94.00 149 ILE A C 1
ATOM 1209 O O . ILE A 1 149 ? -11.158 -9.173 6.586 1.00 94.00 149 ILE A O 1
ATOM 1213 N N . GLU A 1 150 ? -8.988 -9.693 6.743 1.00 94.75 150 GLU A N 1
ATOM 1214 C CA . GLU A 1 150 ? -9.132 -11.108 6.375 1.00 94.75 150 GLU A CA 1
ATOM 1215 C C . GLU A 1 150 ? -9.398 -12.001 7.595 1.00 94.75 150 GLU A C 1
ATOM 1217 O O . GLU A 1 150 ? -9.990 -13.074 7.479 1.00 94.75 150 GLU A O 1
ATOM 1222 N N . ARG A 1 151 ? -8.942 -11.591 8.789 1.00 96.44 151 ARG A N 1
ATOM 1223 C CA . ARG A 1 151 ? -9.088 -12.383 10.022 1.00 96.44 151 ARG A CA 1
ATOM 1224 C C . ARG A 1 151 ? -9.217 -11.508 11.260 1.00 96.44 151 ARG A C 1
ATOM 1226 O O . ARG A 1 151 ? -8.662 -10.419 11.322 1.00 96.44 151 ARG A O 1
ATOM 1233 N N . GLY A 1 152 ? -9.895 -12.040 12.277 1.00 95.25 152 GLY A N 1
ATOM 1234 C CA . GLY A 1 152 ? -10.007 -11.436 13.610 1.00 95.25 152 GLY A CA 1
ATOM 1235 C C . GLY A 1 152 ? -11.236 -10.544 13.794 1.00 95.25 152 GLY A C 1
ATOM 1236 O O . GLY A 1 152 ? -11.534 -10.155 14.920 1.00 95.25 152 GLY A O 1
ATOM 1237 N N . GLU A 1 153 ? -11.997 -10.298 12.725 1.00 94.38 153 GLU A N 1
ATOM 1238 C CA . GLU A 1 153 ? -13.206 -9.470 12.734 1.00 94.38 153 GLU A CA 1
ATOM 1239 C C . GLU A 1 153 ? -14.218 -9.921 13.802 1.00 94.38 153 GLU A C 1
ATOM 1241 O O . GLU A 1 153 ? -14.625 -9.125 14.642 1.00 94.38 153 GLU A O 1
ATOM 1246 N N . LYS A 1 154 ? -14.549 -11.218 13.874 1.00 94.06 154 LYS A N 1
ATOM 1247 C CA . LYS A 1 154 ? -15.472 -11.751 14.898 1.00 94.06 154 LYS A CA 1
ATOM 1248 C C . LYS A 1 154 ? -15.007 -11.469 16.333 1.00 94.06 154 LYS A C 1
ATOM 1250 O O . LYS A 1 154 ? -15.826 -11.166 17.199 1.00 94.06 154 LYS A O 1
ATOM 1255 N N . MET A 1 155 ? -13.700 -11.568 16.589 1.00 94.12 155 MET A N 1
ATOM 1256 C CA . MET A 1 155 ? -13.122 -11.295 17.910 1.00 94.12 155 MET A CA 1
ATOM 1257 C C . MET A 1 155 ? -13.229 -9.805 18.250 1.00 94.12 155 MET A C 1
ATOM 1259 O O . MET A 1 155 ? -13.598 -9.449 19.370 1.00 94.12 155 MET A O 1
ATOM 1263 N N . LEU A 1 156 ? -12.965 -8.942 17.265 1.00 94.81 156 LEU A N 1
ATOM 1264 C CA . LEU A 1 156 ? -13.155 -7.502 17.384 1.00 94.81 156 LEU A CA 1
ATOM 1265 C C . LEU A 1 156 ? -14.620 -7.159 17.675 1.00 94.81 156 LEU A C 1
ATOM 1267 O O . LEU A 1 156 ? -14.882 -6.490 18.670 1.00 94.81 156 LEU A O 1
ATOM 1271 N N . PHE A 1 157 ? -15.575 -7.688 16.906 1.00 93.81 157 PHE A N 1
ATOM 1272 C CA . PHE A 1 157 ? -17.009 -7.473 17.143 1.00 93.81 157 PHE A CA 1
ATOM 1273 C C . PHE A 1 157 ? -17.450 -7.904 18.540 1.00 93.81 157 PHE A C 1
ATOM 1275 O O . PHE A 1 157 ? -18.148 -7.153 19.222 1.00 93.81 157 PHE A O 1
ATOM 1282 N N . LYS A 1 158 ? -17.017 -9.087 18.999 1.00 93.50 158 LYS A N 1
ATOM 1283 C CA . LYS A 1 158 ? -17.298 -9.548 20.364 1.00 93.50 158 LYS A CA 1
ATOM 1284 C C . LYS A 1 158 ? -16.798 -8.529 21.387 1.00 93.50 158 LYS A C 1
ATOM 1286 O O . LYS A 1 158 ? -17.541 -8.163 22.297 1.00 93.50 158 LYS A O 1
ATOM 1291 N N . LYS A 1 159 ? -15.567 -8.035 21.217 1.00 91.94 159 LYS A N 1
ATOM 1292 C CA . LYS A 1 159 ? -14.971 -7.100 22.171 1.00 91.94 159 LYS A CA 1
ATOM 1293 C C . LYS A 1 159 ? -15.640 -5.729 22.168 1.00 91.94 159 LYS A C 1
ATOM 1295 O O . LYS A 1 159 ? -15.868 -5.163 23.235 1.00 91.94 159 LYS A O 1
ATOM 1300 N N . LEU A 1 160 ? -15.981 -5.222 20.988 1.00 91.44 160 LEU A N 1
ATOM 1301 C CA . LEU A 1 160 ? -16.727 -3.978 20.821 1.00 91.44 160 LEU A CA 1
ATOM 1302 C C . LEU A 1 160 ? -18.092 -4.064 21.516 1.00 91.44 160 LEU A C 1
ATOM 1304 O O . LEU A 1 160 ? -18.448 -3.165 22.271 1.00 91.44 160 LEU A O 1
ATOM 1308 N N . LYS A 1 161 ? -18.805 -5.188 21.368 1.00 89.56 161 LYS A N 1
ATOM 1309 C CA . LYS A 1 161 ? -20.100 -5.418 22.026 1.00 89.56 161 LYS A CA 1
ATOM 1310 C C . LYS A 1 161 ? -19.989 -5.483 23.554 1.00 89.56 161 LYS A C 1
ATOM 1312 O O . LYS A 1 161 ? -20.825 -4.922 24.254 1.00 89.56 161 LYS A O 1
ATOM 1317 N N . GLU A 1 162 ? -18.941 -6.116 24.086 1.00 89.12 162 GLU A N 1
ATOM 1318 C CA . GLU A 1 162 ? -18.659 -6.108 25.532 1.00 89.12 162 GLU A CA 1
ATOM 1319 C C . GLU A 1 162 ? -18.438 -4.689 26.077 1.00 89.12 162 GLU A C 1
ATOM 1321 O O . GLU A 1 162 ? -18.892 -4.383 27.176 1.00 89.12 162 GLU A O 1
ATOM 1326 N N . ILE A 1 163 ? -17.725 -3.835 25.335 1.00 86.38 163 ILE A N 1
ATOM 1327 C CA . ILE A 1 163 ? -17.471 -2.440 25.728 1.00 86.38 163 ILE A CA 1
ATOM 1328 C C . ILE A 1 163 ? -18.756 -1.619 25.624 1.00 86.38 163 ILE A C 1
ATOM 1330 O O . ILE A 1 163 ? -19.092 -0.895 26.556 1.00 86.38 163 ILE A O 1
ATOM 1334 N N . GLN A 1 164 ? -19.506 -1.785 24.535 1.00 85.50 164 GLN A N 1
ATOM 1335 C CA . GLN A 1 164 ? -20.786 -1.117 24.332 1.00 85.50 164 GLN A CA 1
ATOM 1336 C C . GLN A 1 164 ? -21.775 -1.416 25.467 1.00 85.50 164 GLN A C 1
ATOM 1338 O O . GLN A 1 164 ? -22.411 -0.499 25.971 1.00 85.50 164 GLN A O 1
ATOM 1343 N N . ASN A 1 165 ? -21.862 -2.672 25.917 1.00 84.94 165 ASN A N 1
ATOM 1344 C CA . ASN A 1 165 ? -22.762 -3.069 27.005 1.00 84.94 165 ASN A CA 1
ATOM 1345 C C . ASN A 1 165 ? -22.392 -2.464 28.370 1.00 84.94 165 ASN A C 1
ATOM 1347 O O . ASN A 1 165 ? -23.253 -2.372 29.237 1.00 84.94 165 ASN A O 1
ATOM 1351 N N . LYS A 1 166 ? -21.126 -2.079 28.581 1.00 82.69 166 LYS A N 1
ATOM 1352 C CA . LYS A 1 166 ? -20.674 -1.435 29.828 1.00 82.69 166 LYS A CA 1
ATOM 1353 C C . LYS A 1 166 ? -21.001 0.048 29.886 1.00 82.69 166 LYS A C 1
ATOM 1355 O O . LYS A 1 166 ? -21.055 0.617 30.970 1.00 82.69 166 LYS A O 1
ATOM 1360 N N . ILE A 1 167 ? -21.154 0.679 28.729 1.00 77.31 167 ILE A N 1
ATOM 1361 C CA . ILE A 1 167 ? -21.458 2.100 28.633 1.00 77.31 167 ILE A CA 1
ATOM 1362 C C . ILE A 1 167 ? -22.981 2.227 28.753 1.00 77.31 167 ILE A C 1
ATOM 1364 O O . ILE A 1 167 ? -23.726 2.120 27.777 1.00 77.31 167 ILE A O 1
ATOM 1368 N N . GLU A 1 168 ? -23.446 2.373 29.996 1.00 60.72 168 GLU A N 1
ATOM 1369 C CA . GLU A 1 168 ? -24.861 2.554 30.327 1.00 60.72 168 GLU A CA 1
ATOM 1370 C C . GLU A 1 168 ? -25.464 3.774 29.609 1.00 60.72 168 GLU A C 1
ATOM 1372 O O . GLU A 1 168 ? -24.807 4.784 29.355 1.00 60.72 168 GLU A O 1
ATOM 1377 N N . GLY A 1 169 ? -26.753 3.684 29.265 1.00 62.44 169 GLY A N 1
ATOM 1378 C CA . GLY A 1 169 ? -27.502 4.816 28.709 1.00 62.44 169 GLY A CA 1
ATOM 1379 C C . GLY A 1 169 ? -27.605 4.879 27.183 1.00 62.44 169 GLY A C 1
ATOM 1380 O O . GLY A 1 169 ? -28.106 5.872 26.658 1.00 62.44 169 GLY A O 1
ATOM 1381 N N . LYS A 1 170 ? -27.235 3.816 26.449 1.00 60.38 170 LYS A N 1
ATOM 1382 C CA . LYS A 1 170 ? -27.521 3.690 25.004 1.00 60.38 170 LYS A CA 1
ATOM 1383 C C . LYS A 1 170 ? -26.926 4.842 24.158 1.00 60.38 170 LYS A C 1
ATOM 1385 O O . LYS A 1 170 ? -27.552 5.272 23.190 1.00 60.38 170 LYS A O 1
ATOM 1390 N N . LYS A 1 171 ? -25.763 5.385 24.523 1.00 71.00 171 LYS A N 1
ATOM 1391 C CA . LYS A 1 171 ? -25.096 6.436 23.737 1.00 71.00 171 LYS A CA 1
ATOM 1392 C C . LYS A 1 171 ? -24.364 5.812 22.542 1.00 71.00 171 LYS A C 1
ATOM 1394 O O . LYS A 1 171 ? -23.809 4.720 22.663 1.00 71.00 171 LYS A O 1
ATOM 1399 N N . SER A 1 172 ? -24.376 6.485 21.392 1.00 82.50 172 SER A N 1
ATOM 1400 C CA . SER A 1 172 ? -23.574 6.073 20.237 1.00 82.50 172 SER A CA 1
ATOM 1401 C C . SER A 1 172 ? -22.101 6.322 20.530 1.00 82.50 172 SER A C 1
ATOM 1403 O O . SER A 1 172 ? -21.733 7.405 20.992 1.00 82.50 172 SER A O 1
ATOM 1405 N N . ILE A 1 173 ? -21.263 5.339 20.232 1.00 86.88 173 ILE A N 1
ATOM 1406 C CA . ILE A 1 173 ? -19.822 5.432 20.424 1.00 86.88 173 ILE A CA 1
ATOM 1407 C C . ILE A 1 173 ? -19.151 5.520 19.060 1.00 86.88 173 ILE A C 1
ATOM 1409 O O . ILE A 1 173 ? -19.376 4.666 18.203 1.00 86.88 173 ILE A O 1
ATOM 1413 N N . LEU A 1 174 ? -18.282 6.510 18.884 1.00 89.12 174 LEU A N 1
ATOM 1414 C CA . LEU A 1 174 ? -17.463 6.668 17.693 1.00 89.12 174 LEU A CA 1
ATOM 1415 C C . LEU A 1 174 ? -15.990 6.466 18.045 1.00 89.12 174 LEU A C 1
ATOM 1417 O O . LEU A 1 174 ? -15.413 7.244 18.802 1.00 89.12 174 LEU A O 1
ATOM 1421 N N . LEU A 1 175 ? -15.373 5.445 17.460 1.00 90.38 175 LEU A N 1
ATOM 1422 C CA . LEU A 1 175 ? -13.928 5.249 17.490 1.00 90.38 175 LEU A CA 1
ATOM 1423 C C . LEU A 1 175 ? -13.355 5.700 16.150 1.00 90.38 175 LEU A C 1
ATOM 1425 O O . LEU A 1 175 ? -13.731 5.172 15.104 1.00 90.38 175 LEU A O 1
ATOM 1429 N N . LYS A 1 176 ? -12.434 6.657 16.185 1.00 92.56 176 LYS A N 1
ATOM 1430 C CA . LYS A 1 176 ? -11.633 7.077 15.033 1.00 92.56 176 LYS A CA 1
ATOM 1431 C C . LYS A 1 176 ? -10.191 6.714 15.306 1.00 92.56 176 LYS A C 1
ATOM 1433 O O . LYS A 1 176 ? -9.663 7.070 16.351 1.00 92.56 176 LYS A O 1
ATOM 1438 N N . GLY A 1 177 ? -9.544 6.012 14.398 1.00 92.44 177 GLY A N 1
ATOM 1439 C CA . GLY A 1 177 ? -8.168 5.601 14.600 1.00 92.44 177 GLY A CA 1
ATOM 1440 C C . GLY A 1 177 ? -7.422 5.411 13.304 1.00 92.44 177 GLY A C 1
ATOM 1441 O O . GLY A 1 177 ? -7.977 5.505 12.209 1.00 92.44 177 GLY A O 1
ATOM 1442 N N . SER A 1 178 ? -6.142 5.118 13.451 1.00 93.75 178 SER A N 1
ATOM 1443 C CA . SER A 1 178 ? -5.284 4.759 12.338 1.00 93.75 178 SER A CA 1
ATOM 1444 C C . SER A 1 178 ? -4.419 3.567 12.709 1.00 93.75 178 SER A C 1
ATOM 1446 O O . SER A 1 178 ? -3.973 3.416 13.850 1.00 93.75 178 SER A O 1
ATOM 1448 N N . CYS A 1 179 ? -4.220 2.693 11.731 1.00 94.44 179 CYS A N 1
ATOM 1449 C CA . CYS A 1 179 ? -3.458 1.466 11.867 1.00 94.44 179 CYS A CA 1
ATOM 1450 C C . CYS A 1 179 ? -2.303 1.460 10.870 1.00 94.44 179 CYS A C 1
ATOM 1452 O O . CYS A 1 179 ? -2.506 1.649 9.675 1.00 94.44 179 CYS A O 1
ATOM 1454 N N . HIS A 1 180 ? -1.105 1.162 11.356 1.00 94.25 180 HIS A N 1
ATOM 1455 C CA . HIS A 1 180 ? 0.012 0.721 10.538 1.00 94.25 180 HIS A CA 1
ATOM 1456 C C . HIS A 1 180 ? 0.023 -0.799 10.512 1.00 94.25 180 HIS A C 1
ATOM 1458 O O . HIS A 1 180 ? -0.014 -1.448 11.562 1.00 94.25 180 HIS A O 1
ATOM 1464 N N . ALA A 1 181 ? 0.133 -1.372 9.323 1.00 94.00 181 ALA A N 1
ATOM 1465 C CA . ALA A 1 181 ? 0.327 -2.802 9.165 1.00 94.00 181 ALA A CA 1
ATOM 1466 C C . ALA A 1 181 ? 1.480 -3.092 8.207 1.00 94.00 181 ALA A C 1
ATOM 1468 O O . ALA A 1 181 ? 1.797 -2.283 7.341 1.00 94.00 181 ALA A O 1
ATOM 1469 N N . ASP A 1 182 ? 2.119 -4.242 8.379 1.00 92.81 182 ASP A N 1
ATOM 1470 C CA . ASP A 1 182 ? 3.192 -4.681 7.495 1.00 92.81 182 ASP A CA 1
ATOM 1471 C C . ASP A 1 182 ? 2.646 -5.197 6.148 1.00 92.81 182 ASP A C 1
ATOM 1473 O O . ASP A 1 182 ? 1.436 -5.341 5.936 1.00 92.81 182 ASP A O 1
ATOM 1477 N N . ASN A 1 183 ? 3.552 -5.491 5.215 1.00 91.06 183 ASN A N 1
ATOM 1478 C CA . ASN A 1 183 ? 3.215 -5.962 3.870 1.00 91.06 183 ASN A CA 1
ATOM 1479 C C . ASN A 1 183 ? 2.575 -7.364 3.836 1.00 91.06 183 ASN A C 1
ATOM 1481 O O . ASN A 1 183 ? 1.932 -7.733 2.849 1.00 91.06 183 ASN A O 1
ATOM 1485 N N . ILE A 1 184 ? 2.721 -8.149 4.908 1.00 93.75 184 ILE A N 1
ATOM 1486 C CA . ILE A 1 184 ? 2.057 -9.446 5.064 1.00 93.75 184 ILE A CA 1
ATOM 1487 C C . ILE A 1 184 ? 0.725 -9.329 5.806 1.00 93.75 184 ILE A C 1
ATOM 1489 O O . ILE A 1 184 ? 0.062 -10.351 5.978 1.00 93.75 184 ILE A O 1
ATOM 1493 N N . GLY A 1 185 ? 0.335 -8.129 6.241 1.00 93.81 185 GLY A N 1
ATOM 1494 C CA . GLY A 1 185 ? -0.958 -7.804 6.829 1.00 93.81 185 GLY A CA 1
ATOM 1495 C C . GLY A 1 185 ? -1.045 -7.908 8.354 1.00 93.81 185 GLY A C 1
ATOM 1496 O O . GLY A 1 185 ? -2.147 -7.985 8.882 1.00 93.81 185 GLY A O 1
ATOM 1497 N N . ASN A 1 186 ? 0.061 -7.985 9.101 1.00 96.00 186 ASN A N 1
ATOM 1498 C CA . ASN A 1 186 ? 0.003 -7.860 10.567 1.00 96.00 186 ASN A CA 1
ATOM 1499 C C . ASN A 1 186 ? -0.108 -6.393 10.972 1.00 96.00 186 ASN A C 1
ATOM 1501 O O . ASN A 1 186 ? 0.612 -5.554 10.436 1.00 96.00 186 ASN A O 1
ATOM 1505 N N . THR A 1 187 ? -0.937 -6.095 11.968 1.00 96.06 187 THR A N 1
ATOM 1506 C CA . THR A 1 187 ? -0.928 -4.788 12.632 1.00 96.06 187 THR A CA 1
ATOM 1507 C C . THR A 1 187 ? 0.386 -4.593 13.392 1.00 96.06 187 THR A C 1
ATOM 1509 O O . THR A 1 187 ? 0.735 -5.397 14.251 1.00 96.06 187 THR A O 1
ATOM 1512 N N . VAL A 1 188 ? 1.103 -3.512 13.091 1.00 94.88 188 VAL A N 1
ATOM 1513 C CA . VAL A 1 188 ? 2.355 -3.118 13.760 1.00 94.88 188 VAL A CA 1
ATOM 1514 C C . VAL A 1 188 ? 2.076 -2.093 14.853 1.00 94.88 188 VAL A C 1
ATOM 1516 O O . VAL A 1 188 ? 2.627 -2.171 15.947 1.00 94.88 188 VAL A O 1
ATOM 1519 N N . LYS A 1 189 ? 1.211 -1.122 14.556 1.00 95.19 189 LYS A N 1
ATOM 1520 C CA . LYS A 1 189 ? 0.842 -0.044 15.471 1.00 95.19 189 LYS A CA 1
ATOM 1521 C C . LYS A 1 189 ? -0.584 0.385 15.184 1.00 95.19 189 LYS A C 1
ATOM 1523 O O . LYS A 1 189 ? -0.987 0.443 14.028 1.00 95.19 189 LYS A O 1
ATOM 1528 N N . ILE A 1 190 ? -1.331 0.715 16.223 1.00 95.12 190 ILE A N 1
ATOM 1529 C CA . ILE A 1 190 ? -2.677 1.251 16.094 1.00 95.12 190 ILE A CA 1
ATOM 1530 C C . ILE A 1 190 ? -2.925 2.239 17.219 1.00 95.12 190 ILE A C 1
ATOM 1532 O O . ILE A 1 190 ? -2.467 2.010 18.334 1.00 95.12 190 ILE A O 1
ATOM 1536 N N . ASN A 1 191 ? -3.632 3.318 16.908 1.00 92.88 191 ASN A N 1
ATOM 1537 C CA . ASN A 1 191 ? -4.099 4.266 17.906 1.00 92.88 191 ASN A CA 1
ATOM 1538 C C . ASN A 1 191 ? -5.565 4.582 17.632 1.00 92.88 191 ASN A C 1
ATOM 1540 O O . ASN A 1 191 ? -5.939 4.815 16.478 1.00 92.88 191 ASN A O 1
ATOM 1544 N N . PHE A 1 192 ? -6.370 4.644 18.687 1.00 91.69 192 PHE A N 1
ATOM 1545 C CA . PHE A 1 192 ? -7.752 5.104 18.606 1.00 91.69 192 PHE A CA 1
ATOM 1546 C C . PHE A 1 192 ? -7.990 6.337 19.476 1.00 91.69 192 PHE A C 1
ATOM 1548 O O . PHE A 1 192 ? -7.509 6.448 20.599 1.00 91.69 192 PHE A O 1
ATOM 1555 N N . LEU A 1 193 ? -8.825 7.227 18.957 1.00 84.88 193 LEU A N 1
ATOM 1556 C CA . LEU A 1 193 ? -9.550 8.251 19.687 1.00 84.88 193 LEU A CA 1
ATOM 1557 C C . LEU A 1 193 ? -11.009 7.815 19.771 1.00 84.88 193 LEU A C 1
ATOM 1559 O O . LEU A 1 193 ? -11.587 7.333 18.796 1.00 84.88 193 LEU A O 1
ATOM 1563 N N . ALA A 1 194 ? -11.599 7.962 20.946 1.00 82.00 194 ALA A N 1
ATOM 1564 C CA . ALA A 1 194 ? -12.906 7.410 21.243 1.00 82.00 194 ALA A CA 1
ATOM 1565 C C . ALA A 1 194 ? -13.816 8.480 21.834 1.00 82.00 194 ALA A C 1
ATOM 1567 O O . ALA A 1 194 ? -13.461 9.096 22.838 1.00 82.00 194 ALA A O 1
ATOM 1568 N N . TYR A 1 195 ? -14.985 8.657 21.227 1.00 78.19 195 TYR A N 1
ATOM 1569 C CA . TYR A 1 195 ? -15.955 9.689 21.571 1.00 78.19 195 TYR A CA 1
ATOM 1570 C C . TYR A 1 195 ? -17.311 9.054 21.893 1.00 78.19 195 TYR A C 1
ATOM 1572 O O . TYR A 1 195 ? -17.807 8.213 21.143 1.00 78.19 195 TYR A O 1
ATOM 1580 N N . VAL A 1 196 ? -17.935 9.491 22.982 1.00 74.56 196 VAL A N 1
ATOM 1581 C CA . VAL A 1 196 ? -19.302 9.148 23.393 1.00 74.56 196 VAL A CA 1
ATOM 1582 C C . VAL A 1 196 ? -20.029 10.458 23.635 1.00 74.56 196 VAL A C 1
ATOM 1584 O O . VAL A 1 196 ? -19.753 11.123 24.621 1.00 74.56 196 VAL A O 1
ATOM 1587 N N . ASN A 1 197 ? -20.921 10.882 22.736 1.00 68.12 197 ASN A N 1
ATOM 1588 C CA . ASN A 1 197 ? -21.541 12.217 22.813 1.00 68.12 197 ASN A CA 1
ATOM 1589 C C . ASN A 1 197 ? -20.513 13.352 23.074 1.00 68.12 197 ASN A C 1
ATOM 1591 O O . ASN A 1 197 ? -20.765 14.234 23.887 1.00 68.12 197 ASN A O 1
ATOM 1595 N N . ASN A 1 198 ? -19.350 13.306 22.409 1.00 62.03 198 ASN A N 1
ATOM 1596 C CA . ASN A 1 198 ? -18.186 14.194 22.601 1.00 62.03 198 ASN A CA 1
ATOM 1597 C C . ASN A 1 198 ? -17.385 14.032 23.916 1.00 62.03 198 ASN A C 1
ATOM 1599 O O . ASN A 1 198 ? -16.405 14.749 24.102 1.00 62.03 198 ASN A O 1
ATOM 1603 N N . GLU A 1 199 ? -17.708 13.067 24.778 1.00 65.12 199 GLU A N 1
ATOM 1604 C CA . GLU A 1 199 ? -16.899 12.683 25.949 1.00 65.12 199 GLU A CA 1
ATOM 1605 C C . GLU A 1 199 ? -15.916 11.553 25.601 1.00 65.12 199 GLU A C 1
ATOM 1607 O O . GLU A 1 199 ? -16.204 10.694 24.765 1.00 65.12 199 GLU A O 1
ATOM 1612 N N . THR A 1 200 ? -14.739 11.527 26.229 1.00 67.31 200 THR A N 1
ATOM 1613 C CA . THR A 1 200 ? -13.705 10.519 25.954 1.00 67.31 200 THR A CA 1
ATOM 1614 C C . THR A 1 200 ? -13.978 9.196 26.678 1.00 67.31 200 THR A C 1
ATOM 1616 O O . THR A 1 200 ? -14.282 9.166 27.870 1.00 67.31 200 THR A O 1
ATOM 1619 N N . ILE A 1 201 ? -13.850 8.064 25.972 1.00 76.50 201 ILE A N 1
ATOM 1620 C CA . ILE A 1 201 ? -13.926 6.728 26.602 1.00 76.50 201 ILE A CA 1
ATOM 1621 C C . ILE A 1 201 ? -12.706 6.498 27.491 1.00 76.50 201 ILE A C 1
ATOM 1623 O O . ILE A 1 201 ? -11.611 6.981 27.202 1.00 76.50 201 ILE A O 1
ATOM 1627 N N . SER A 1 202 ? -12.876 5.675 28.532 1.00 81.19 202 SER A N 1
ATOM 1628 C CA . SER A 1 202 ? -11.768 5.179 29.347 1.00 81.19 202 SER A CA 1
ATOM 1629 C C . SER A 1 202 ? -10.607 4.656 28.480 1.00 81.19 202 SER A C 1
ATOM 1631 O O . SER A 1 202 ? -10.793 3.702 27.712 1.00 81.19 202 SER A O 1
ATOM 1633 N N . PRO A 1 203 ? -9.377 5.174 28.668 1.00 85.00 203 PRO A N 1
ATOM 1634 C CA . PRO A 1 203 ? -8.187 4.686 27.969 1.00 85.00 203 PRO A CA 1
ATOM 1635 C C . PRO A 1 203 ? -7.966 3.174 28.126 1.00 85.00 203 PRO A C 1
ATOM 1637 O O . PRO A 1 203 ? -7.441 2.518 27.229 1.00 85.00 203 PRO A O 1
ATOM 1640 N N . LYS A 1 204 ? -8.421 2.584 29.243 1.00 88.19 204 LYS A N 1
ATOM 1641 C CA . LYS A 1 204 ? -8.313 1.139 29.498 1.00 88.19 204 LYS A CA 1
ATOM 1642 C C . LYS A 1 204 ? -9.133 0.298 28.519 1.00 88.19 204 LYS A C 1
ATOM 1644 O O . LYS A 1 204 ? -8.722 -0.817 28.204 1.00 88.19 204 LYS A O 1
ATOM 1649 N N . ASP A 1 205 ? -10.291 0.780 28.075 1.00 87.88 205 ASP A N 1
ATOM 1650 C CA . ASP A 1 205 ? -11.132 0.046 27.126 1.00 87.88 205 ASP A CA 1
ATOM 1651 C C . ASP A 1 205 ? -10.662 0.246 25.686 1.00 87.88 205 ASP A C 1
ATOM 1653 O O . ASP A 1 205 ? -10.619 -0.729 24.935 1.00 87.88 205 ASP A O 1
ATOM 1657 N N . ILE A 1 206 ? -10.177 1.445 25.348 1.00 89.88 206 ILE A N 1
ATOM 1658 C CA . ILE A 1 206 ? -9.485 1.707 24.077 1.00 89.88 206 ILE A CA 1
ATOM 1659 C C . ILE A 1 206 ? -8.295 0.754 23.922 1.00 89.88 206 ILE A C 1
ATOM 1661 O O . ILE A 1 206 ? -8.199 0.023 22.937 1.00 89.88 206 ILE A O 1
ATOM 1665 N N . HIS A 1 207 ? -7.455 0.654 24.951 1.00 92.75 207 HIS A N 1
ATOM 1666 C CA . HIS A 1 207 ? -6.277 -0.204 24.919 1.00 92.75 207 HIS A CA 1
ATOM 1667 C C . HIS A 1 207 ? -6.611 -1.696 24.738 1.00 92.75 207 HIS A C 1
ATOM 1669 O O . HIS A 1 207 ? -5.857 -2.449 24.120 1.00 92.75 207 HIS A O 1
ATOM 1675 N N . LYS A 1 208 ? -7.767 -2.163 25.234 1.00 92.44 208 LYS A N 1
ATOM 1676 C CA . LYS A 1 208 ? -8.226 -3.541 24.975 1.00 92.44 208 LYS A CA 1
ATOM 1677 C C . LYS A 1 208 ? -8.563 -3.755 23.503 1.00 92.44 208 LYS A C 1
ATOM 1679 O O . LYS A 1 208 ? -8.286 -4.837 22.994 1.00 92.44 208 LYS A O 1
ATOM 1684 N N . ILE A 1 209 ? -9.151 -2.763 22.835 1.00 93.12 209 ILE A N 1
ATOM 1685 C CA . ILE A 1 209 ? -9.445 -2.823 21.398 1.00 93.12 209 ILE A CA 1
ATOM 1686 C C . ILE A 1 209 ? -8.134 -2.837 20.607 1.00 93.12 209 ILE A C 1
ATOM 1688 O O . ILE A 1 209 ? -7.950 -3.703 19.755 1.00 93.12 209 ILE A O 1
ATOM 1692 N N . GLU A 1 210 ? -7.189 -1.956 20.938 1.00 95.56 210 GLU A N 1
ATOM 1693 C CA . GLU A 1 210 ? -5.863 -1.908 20.303 1.00 95.56 210 GLU A CA 1
ATOM 1694 C C . GLU A 1 210 ? -5.129 -3.253 20.404 1.00 95.56 210 GLU A C 1
ATOM 1696 O O . GLU A 1 210 ? -4.602 -3.754 19.409 1.00 95.56 210 GLU A O 1
ATOM 1701 N N . LYS A 1 211 ? -5.178 -3.910 21.574 1.00 95.81 211 LYS A N 1
ATOM 1702 C CA . LYS A 1 211 ? -4.632 -5.267 21.747 1.00 95.81 211 LYS A CA 1
ATOM 1703 C C . LYS A 1 211 ? -5.276 -6.290 20.818 1.00 95.81 211 LYS A C 1
ATOM 1705 O O . LYS A 1 211 ? -4.574 -7.173 20.332 1.00 95.81 211 LYS A O 1
ATOM 1710 N N . ILE A 1 212 ? -6.583 -6.190 20.555 1.00 96.25 212 ILE A N 1
ATOM 1711 C CA . ILE A 1 212 ? -7.239 -7.090 19.599 1.00 96.25 212 ILE A CA 1
ATOM 1712 C C . ILE A 1 212 ? -6.689 -6.878 18.189 1.00 96.25 212 ILE A C 1
ATOM 1714 O O . ILE A 1 212 ? -6.406 -7.852 17.491 1.00 96.25 212 ILE A O 1
ATOM 1718 N N . PHE A 1 213 ? -6.489 -5.623 17.788 1.00 96.56 213 PHE A N 1
ATOM 1719 C CA . PHE A 1 213 ? -5.912 -5.303 16.487 1.00 96.56 213 PHE A CA 1
ATOM 1720 C C . PHE A 1 213 ? -4.493 -5.838 16.317 1.00 96.56 213 PHE A C 1
ATOM 1722 O O . PHE A 1 213 ? -4.186 -6.414 15.276 1.00 96.56 213 PHE A O 1
ATOM 1729 N N . ILE A 1 214 ? -3.652 -5.698 17.339 1.00 96.75 214 ILE A N 1
ATOM 1730 C CA . ILE A 1 214 ? -2.272 -6.193 17.303 1.00 96.75 214 ILE A CA 1
ATOM 1731 C C . ILE A 1 214 ? -2.231 -7.728 17.297 1.00 96.75 214 ILE A C 1
ATOM 1733 O O . ILE A 1 214 ? -1.479 -8.320 16.529 1.00 96.75 214 ILE A O 1
ATOM 1737 N N . ALA A 1 215 ? -3.042 -8.387 18.129 1.00 96.25 215 ALA A N 1
ATOM 1738 C CA . ALA A 1 215 ? -2.940 -9.833 18.331 1.00 96.25 215 ALA A CA 1
ATOM 1739 C C . ALA A 1 215 ? -3.733 -10.675 17.315 1.00 96.25 215 ALA A C 1
ATOM 1741 O O . ALA A 1 215 ? -3.314 -11.783 16.980 1.00 96.25 215 ALA A O 1
ATOM 1742 N N . TYR A 1 216 ? -4.886 -10.191 16.843 1.00 96.38 216 TYR A N 1
ATOM 1743 C CA . TYR A 1 216 ? -5.843 -11.026 16.104 1.00 96.38 216 TYR A CA 1
ATOM 1744 C C . TYR A 1 216 ? -6.192 -10.505 14.715 1.00 96.38 216 TYR A C 1
ATOM 1746 O O . TYR A 1 216 ? -6.526 -11.320 13.847 1.00 96.38 216 TYR A O 1
ATOM 1754 N N . ILE A 1 217 ? -6.140 -9.188 14.495 1.00 96.81 217 ILE A N 1
ATOM 1755 C CA . ILE A 1 217 ? -6.512 -8.619 13.200 1.00 96.81 217 ILE A CA 1
ATOM 1756 C C . ILE A 1 217 ? -5.424 -8.901 12.172 1.00 96.81 217 ILE A C 1
ATOM 1758 O O . ILE A 1 217 ? -4.251 -8.578 12.361 1.00 96.81 217 ILE A O 1
ATOM 1762 N N . LYS A 1 218 ? -5.847 -9.513 11.064 1.00 96.81 218 LYS A N 1
ATOM 1763 C CA . LYS A 1 218 ? -5.023 -9.726 9.880 1.00 96.81 218 LYS A CA 1
ATOM 1764 C C . LYS A 1 218 ? -5.632 -8.965 8.715 1.00 96.81 218 LYS A C 1
ATOM 1766 O O . LYS A 1 218 ? -6.782 -9.206 8.360 1.00 96.81 218 LYS A O 1
ATOM 1771 N N . TRP A 1 219 ? -4.850 -8.067 8.145 1.00 95.31 219 TRP A N 1
ATOM 1772 C CA . TRP A 1 219 ? -5.171 -7.344 6.927 1.00 95.31 219 TRP A CA 1
ATOM 1773 C C . TRP A 1 219 ? -4.831 -8.188 5.706 1.00 95.31 219 TRP A C 1
ATOM 1775 O O . TRP A 1 219 ? -3.949 -9.049 5.773 1.00 95.31 219 TRP A O 1
ATOM 1785 N N . ASN A 1 220 ? -5.468 -7.888 4.581 1.00 93.56 220 ASN A N 1
ATOM 1786 C CA . ASN A 1 220 ? -5.021 -8.414 3.305 1.00 93.56 220 ASN A CA 1
ATOM 1787 C C . ASN A 1 220 ? -3.567 -8.030 3.023 1.00 93.56 220 ASN A C 1
ATOM 1789 O O . ASN A 1 220 ? -3.092 -6.942 3.367 1.00 93.56 220 ASN A O 1
ATOM 1793 N N . ARG A 1 221 ? -2.846 -8.958 2.396 1.00 92.75 221 ARG A N 1
ATOM 1794 C CA . ARG A 1 221 ? -1.447 -8.741 2.023 1.00 92.75 221 ARG A CA 1
ATOM 1795 C C . ARG A 1 221 ? -1.359 -7.631 0.983 1.00 92.75 221 ARG A C 1
ATOM 1797 O O . ARG A 1 221 ? -2.043 -7.682 -0.035 1.00 92.75 221 ARG A O 1
ATOM 1804 N N . ASN A 1 222 ? -0.450 -6.689 1.200 1.00 92.25 222 ASN A N 1
ATOM 1805 C CA . ASN A 1 222 ? -0.158 -5.630 0.246 1.00 92.25 222 ASN A CA 1
ATOM 1806 C C . ASN A 1 222 ? 1.359 -5.458 0.139 1.00 92.25 222 ASN A C 1
ATOM 1808 O O . ASN A 1 222 ? 2.005 -4.900 1.023 1.00 92.25 222 ASN A O 1
ATOM 1812 N N . LYS A 1 223 ? 1.928 -5.942 -0.969 1.00 92.00 223 LYS A N 1
ATOM 1813 C CA . LYS A 1 223 ? 3.370 -5.860 -1.244 1.00 92.00 223 LYS A CA 1
ATOM 1814 C C . LYS A 1 223 ? 3.864 -4.421 -1.388 1.00 92.00 223 LYS A C 1
ATOM 1816 O O . LYS A 1 223 ? 5.047 -4.174 -1.211 1.00 92.00 223 LYS A O 1
ATOM 1821 N N . GLU A 1 224 ? 2.980 -3.489 -1.713 1.00 92.44 224 GLU A N 1
ATOM 1822 C CA . GLU A 1 224 ? 3.312 -2.080 -1.917 1.00 92.44 224 GLU A CA 1
ATOM 1823 C C . GLU A 1 224 ? 3.271 -1.274 -0.618 1.00 92.44 224 GLU A C 1
ATOM 1825 O O . GLU A 1 224 ? 3.634 -0.098 -0.618 1.00 92.44 224 GLU A O 1
ATOM 1830 N N . ARG A 1 225 ? 2.845 -1.909 0.483 1.00 91.62 225 ARG A N 1
ATOM 1831 C CA . ARG A 1 225 ? 2.710 -1.256 1.776 1.00 91.62 225 ARG A CA 1
ATOM 1832 C C . ARG A 1 225 ? 4.068 -0.957 2.406 1.00 91.62 225 ARG A C 1
ATOM 1834 O O . ARG A 1 225 ? 4.924 -1.836 2.529 1.00 91.62 225 ARG A O 1
ATOM 1841 N N . MET A 1 226 ? 4.224 0.278 2.854 1.00 91.25 226 MET A N 1
ATOM 1842 C CA . MET A 1 226 ? 5.382 0.814 3.557 1.00 91.25 226 MET A CA 1
ATOM 1843 C C . MET A 1 226 ? 5.073 1.020 5.038 1.00 91.25 226 MET A C 1
ATOM 1845 O O . MET A 1 226 ? 3.923 1.052 5.465 1.00 91.25 226 MET A O 1
ATOM 1849 N N . ILE A 1 227 ? 6.122 1.181 5.844 1.00 86.69 227 ILE A N 1
ATOM 1850 C CA . ILE A 1 227 ? 5.986 1.367 7.300 1.00 86.69 227 ILE A CA 1
ATOM 1851 C C . ILE A 1 227 ? 5.260 2.666 7.685 1.00 86.69 227 ILE A C 1
ATOM 1853 O O . ILE A 1 227 ? 4.753 2.776 8.797 1.00 86.69 227 ILE A O 1
ATOM 1857 N N . THR A 1 228 ? 5.238 3.645 6.784 1.00 87.19 228 THR A N 1
ATOM 1858 C CA . THR A 1 228 ? 4.591 4.950 6.949 1.00 87.19 228 THR A CA 1
ATOM 1859 C C . THR A 1 228 ? 3.120 4.940 6.555 1.00 87.19 228 THR A C 1
ATOM 1861 O O . THR A 1 228 ? 2.410 5.872 6.925 1.00 87.19 228 THR A O 1
ATOM 1864 N N . ASP A 1 229 ? 2.649 3.895 5.869 1.00 89.75 229 ASP A N 1
ATOM 1865 C CA . ASP A 1 229 ? 1.267 3.821 5.404 1.00 89.75 229 ASP A CA 1
ATOM 1866 C C . ASP A 1 229 ? 0.302 3.725 6.578 1.00 89.75 229 ASP A C 1
ATOM 1868 O O . ASP A 1 229 ? 0.507 2.962 7.531 1.00 89.75 229 ASP A O 1
ATOM 1872 N N . LEU A 1 230 ? -0.772 4.502 6.475 1.00 90.75 230 LEU A N 1
ATOM 1873 C CA . LEU A 1 230 ? -1.826 4.596 7.469 1.00 90.75 230 LEU A CA 1
ATOM 1874 C C . LEU A 1 230 ? -3.111 4.029 6.882 1.00 90.75 230 LEU A C 1
ATOM 1876 O O . LEU A 1 230 ? -3.560 4.448 5.823 1.00 90.75 230 LEU A O 1
ATOM 1880 N N . ILE A 1 231 ? -3.738 3.114 7.613 1.00 91.88 231 ILE A N 1
ATOM 1881 C CA . ILE A 1 231 ? -5.086 2.632 7.329 1.00 91.88 231 ILE A CA 1
ATOM 1882 C C . ILE A 1 231 ? -6.037 3.365 8.275 1.00 91.88 231 ILE A C 1
ATOM 1884 O O . ILE A 1 231 ? -6.009 3.087 9.480 1.00 91.88 231 ILE A O 1
ATOM 1888 N N . PRO A 1 232 ? -6.866 4.300 7.783 1.00 92.25 232 PRO A N 1
ATOM 1889 C CA . PRO A 1 232 ? -7.870 4.955 8.605 1.00 92.25 232 PRO A CA 1
ATOM 1890 C C . PRO A 1 232 ? -8.997 3.983 8.952 1.00 92.25 232 PRO A C 1
ATOM 1892 O O . PRO A 1 232 ? -9.542 3.290 8.087 1.00 92.25 232 PRO A O 1
ATOM 1895 N N . ILE A 1 233 ? -9.365 3.956 10.230 1.00 93.88 233 ILE A N 1
ATOM 1896 C CA . ILE A 1 233 ? -10.392 3.071 10.773 1.00 93.88 233 ILE A CA 1
ATOM 1897 C C . ILE A 1 233 ? -11.429 3.916 11.499 1.00 93.88 233 ILE A C 1
ATOM 1899 O O . ILE A 1 233 ? -11.099 4.715 12.375 1.00 93.88 233 ILE A O 1
ATOM 1903 N N . TYR A 1 234 ? -12.693 3.684 11.167 1.00 93.19 234 TYR A N 1
ATOM 1904 C CA . TYR A 1 234 ? -13.829 4.327 11.807 1.00 93.19 234 TYR A CA 1
ATOM 1905 C C . TYR A 1 234 ? -14.808 3.255 12.257 1.00 93.19 234 TYR A C 1
ATOM 1907 O O . TYR A 1 234 ? -15.296 2.469 11.450 1.00 93.19 234 TYR A O 1
ATOM 1915 N N . ILE A 1 235 ? -15.099 3.216 13.551 1.00 92.56 235 ILE A N 1
ATOM 1916 C CA . ILE A 1 235 ? -16.035 2.257 14.131 1.00 92.56 235 ILE A CA 1
ATOM 1917 C C . ILE A 1 235 ? -17.147 3.041 14.806 1.00 92.56 235 ILE A C 1
ATOM 1919 O O . ILE A 1 235 ? -16.897 3.799 15.742 1.00 92.56 235 ILE A O 1
ATOM 1923 N N . LEU A 1 236 ? -18.373 2.837 14.341 1.00 90.56 236 LEU A N 1
ATOM 1924 C CA . LEU A 1 236 ? -19.574 3.372 14.961 1.00 90.56 236 LEU A CA 1
ATOM 1925 C C . LEU A 1 236 ? -20.292 2.236 15.687 1.00 90.56 236 LEU A C 1
ATOM 1927 O O . LEU A 1 236 ? -20.663 1.243 15.068 1.00 90.56 236 LEU A O 1
ATOM 1931 N N . MET A 1 237 ? -20.493 2.377 16.993 1.00 88.88 237 MET A N 1
ATOM 1932 C CA . MET A 1 237 ? -21.296 1.454 17.794 1.00 88.88 237 MET A CA 1
ATOM 1933 C C . MET A 1 237 ? -22.562 2.180 18.239 1.00 88.88 237 MET A C 1
ATOM 1935 O O . MET A 1 237 ? -22.533 2.991 19.164 1.00 88.88 237 MET A O 1
ATOM 1939 N N . ASP A 1 238 ? -23.674 1.894 17.571 1.00 85.44 238 ASP A N 1
ATOM 1940 C CA . ASP A 1 238 ? -25.006 2.380 17.928 1.00 85.44 238 ASP A CA 1
ATOM 1941 C C . ASP A 1 238 ? -25.827 1.248 18.572 1.00 85.44 238 ASP A C 1
ATOM 1943 O O . ASP A 1 238 ? -25.475 0.073 18.458 1.00 85.44 238 ASP A O 1
ATOM 1947 N N . LYS A 1 239 ? -26.927 1.572 19.263 1.00 75.44 239 LYS A N 1
ATOM 1948 C CA . LYS A 1 239 ? -27.702 0.682 20.157 1.00 75.44 239 LYS A CA 1
ATOM 1949 C C . LYS A 1 239 ? -27.997 -0.712 19.601 1.00 75.44 239 LYS A C 1
ATOM 1951 O O . LYS A 1 239 ? -28.215 -1.640 20.374 1.00 75.44 239 LYS A O 1
ATOM 1956 N N . LYS A 1 240 ? -28.097 -0.840 18.279 1.00 76.56 240 LYS A N 1
ATOM 1957 C CA . LYS A 1 240 ? -28.460 -2.081 17.587 1.00 76.56 240 LYS A CA 1
ATOM 1958 C C . LYS A 1 240 ? -27.399 -2.567 16.601 1.00 76.56 240 LYS A C 1
ATOM 1960 O O . LYS A 1 240 ? -27.478 -3.714 16.173 1.00 76.56 240 LYS A O 1
ATOM 1965 N N . VAL A 1 241 ? -26.446 -1.718 16.218 1.00 84.25 241 VAL A N 1
ATOM 1966 C CA . VAL A 1 241 ? -25.563 -1.964 15.074 1.00 84.25 241 VAL A CA 1
ATOM 1967 C C . VAL A 1 241 ? -24.153 -1.490 15.394 1.00 84.25 241 VAL A C 1
ATOM 1969 O O . VAL A 1 241 ? -23.950 -0.376 15.869 1.00 84.25 241 VAL A O 1
ATOM 1972 N N . ILE A 1 242 ? -23.178 -2.345 15.103 1.00 86.12 242 ILE A N 1
ATOM 1973 C CA . ILE A 1 242 ? -21.765 -1.980 15.067 1.00 86.12 242 ILE A CA 1
ATOM 1974 C C . ILE A 1 242 ? -21.367 -1.936 13.593 1.00 86.12 242 ILE A C 1
ATOM 1976 O O . ILE A 1 242 ? -21.481 -2.944 12.899 1.00 86.12 242 ILE A O 1
ATOM 1980 N N . THR A 1 243 ? -20.898 -0.782 13.131 1.00 88.62 243 THR A N 1
ATOM 1981 C CA . THR A 1 243 ? -20.426 -0.560 11.761 1.00 88.62 243 THR A CA 1
ATOM 1982 C C . THR A 1 243 ? -18.930 -0.289 11.794 1.00 88.62 243 THR A C 1
ATOM 1984 O O . THR A 1 243 ? -18.477 0.598 12.517 1.00 88.62 243 THR A O 1
ATOM 1987 N N . ILE A 1 244 ? -18.163 -1.042 11.007 1.00 88.88 244 ILE A N 1
ATOM 1988 C CA . ILE A 1 244 ? -16.715 -0.871 10.859 1.00 88.88 244 ILE A CA 1
ATOM 1989 C C . ILE A 1 244 ? -16.454 -0.398 9.433 1.00 88.88 244 ILE A C 1
ATOM 1991 O O . ILE A 1 244 ? -16.657 -1.145 8.481 1.00 88.88 244 ILE A O 1
ATOM 1995 N N . ASN A 1 245 ? -15.992 0.839 9.299 1.00 88.44 245 ASN A N 1
ATOM 1996 C CA . ASN A 1 245 ? -15.603 1.432 8.031 1.00 88.44 245 ASN A CA 1
ATOM 1997 C C . ASN A 1 245 ? -14.080 1.528 7.968 1.00 88.44 245 ASN A C 1
ATOM 1999 O O . ASN A 1 245 ? -13.431 2.117 8.838 1.00 88.44 245 ASN A O 1
ATOM 2003 N N . ILE A 1 246 ? -13.520 0.940 6.918 1.00 84.88 246 ILE A N 1
ATOM 2004 C CA . ILE A 1 246 ? -12.090 0.950 6.627 1.00 84.88 246 ILE A CA 1
ATOM 2005 C C . ILE A 1 246 ? -11.926 1.762 5.357 1.00 84.88 246 ILE A C 1
ATOM 2007 O O . ILE A 1 246 ? -12.470 1.403 4.312 1.00 84.88 246 ILE A O 1
ATOM 2011 N N . TYR A 1 247 ? -11.204 2.869 5.460 1.00 77.00 247 TYR A N 1
ATOM 2012 C CA . TYR A 1 247 ? -10.960 3.722 4.309 1.00 77.00 247 TYR A CA 1
ATOM 2013 C C . TYR A 1 247 ? -9.632 3.341 3.676 1.00 77.00 247 TYR A C 1
ATOM 2015 O O . TYR A 1 247 ? -8.698 2.878 4.333 1.00 77.00 247 TYR A O 1
ATOM 2023 N N . ASN A 1 248 ? -9.555 3.526 2.365 1.00 66.56 248 ASN A N 1
ATOM 2024 C CA . ASN A 1 248 ? -8.318 3.279 1.637 1.00 66.56 248 ASN A CA 1
ATOM 2025 C C . ASN A 1 248 ? -7.379 4.477 1.694 1.00 66.56 248 ASN A C 1
ATOM 2027 O O . ASN A 1 248 ? -6.188 4.288 1.498 1.00 66.56 248 ASN A O 1
ATOM 2031 N N . HIS A 1 249 ? -7.901 5.664 2.016 1.00 57.81 249 HIS A N 1
ATOM 2032 C CA . HIS A 1 249 ? -7.147 6.909 2.052 1.00 57.81 249 HIS A CA 1
ATOM 2033 C C . HIS A 1 249 ? -7.554 7.743 3.270 1.00 57.81 249 HIS A C 1
ATOM 2035 O O . HIS A 1 249 ? -8.741 7.748 3.620 1.00 57.81 249 HIS A O 1
ATOM 2041 N N . PRO A 1 250 ? -6.603 8.428 3.928 1.00 46.41 250 PRO A N 1
ATOM 2042 C CA . PRO A 1 250 ? -6.932 9.440 4.919 1.00 46.41 250 PRO A CA 1
ATOM 2043 C C . PRO A 1 250 ? -7.711 10.566 4.228 1.00 46.41 250 PRO A C 1
ATOM 2045 O O . PRO A 1 250 ? -7.202 11.201 3.308 1.00 46.41 250 PRO A O 1
ATOM 2048 N N . THR A 1 251 ? -8.969 10.739 4.633 1.00 36.28 251 THR A N 1
ATOM 2049 C CA . THR A 1 251 ? -9.815 11.895 4.298 1.00 36.28 251 THR A CA 1
ATOM 2050 C C . THR A 1 251 ? -9.404 13.113 5.100 1.00 36.28 251 THR A C 1
ATOM 2052 O O . THR A 1 251 ? -9.190 12.914 6.322 1.00 36.28 251 THR A O 1
#